Protein AF-A0ABD6C8X6-F1 (afdb_monomer)

Structure (mmCIF, N/CA/C/O backbone):
data_AF-A0ABD6C8X6-F1
#
_entry.id   AF-A0ABD6C8X6-F1
#
loop_
_atom_site.group_PDB
_atom_site.id
_atom_site.type_symbol
_atom_site.label_atom_id
_atom_site.label_alt_id
_atom_site.label_comp_id
_atom_site.label_asym_id
_atom_site.label_entity_id
_atom_site.label_seq_id
_atom_site.pdbx_PDB_ins_code
_atom_site.Cartn_x
_atom_site.Cartn_y
_atom_site.Cartn_z
_atom_site.occupancy
_atom_site.B_iso_or_equiv
_atom_site.auth_seq_id
_atom_site.auth_comp_id
_atom_site.auth_asym_id
_atom_site.auth_atom_id
_atom_site.pdbx_PDB_model_num
ATOM 1 N N . MET A 1 1 ? -34.113 -9.990 12.581 1.00 35.69 1 MET A N 1
ATOM 2 C CA . MET A 1 1 ? -33.837 -10.422 11.193 1.00 35.69 1 MET A CA 1
ATOM 3 C C . MET A 1 1 ? -32.862 -11.590 11.324 1.00 35.69 1 MET A C 1
ATOM 5 O O . MET A 1 1 ? -32.063 -11.535 12.242 1.00 35.69 1 MET A O 1
ATOM 9 N N . PHE A 1 2 ? -33.010 -12.702 10.597 1.00 35.50 2 PHE A N 1
ATOM 10 C CA . PHE A 1 2 ? -32.063 -13.821 10.744 1.00 35.50 2 PHE A CA 1
ATOM 11 C C . PHE A 1 2 ? -30.791 -13.494 9.952 1.00 35.50 2 PHE A C 1
ATOM 13 O O . PHE A 1 2 ? -30.855 -13.481 8.722 1.00 35.50 2 PHE A O 1
ATOM 20 N N . ASP A 1 3 ? -29.673 -13.274 10.647 1.00 46.56 3 ASP A N 1
ATOM 21 C CA . ASP A 1 3 ? -28.329 -13.077 10.075 1.00 46.56 3 ASP A CA 1
ATOM 22 C C . ASP A 1 3 ? -27.790 -14.405 9.519 1.00 46.56 3 ASP A C 1
ATOM 24 O O . ASP A 1 3 ? -26.873 -15.038 10.044 1.00 46.56 3 ASP A O 1
ATOM 28 N N . PHE A 1 4 ? -28.433 -14.919 8.470 1.00 47.62 4 PHE A N 1
ATOM 29 C CA . PHE A 1 4 ? -27.972 -16.118 7.784 1.00 47.62 4 PHE A CA 1
ATOM 30 C C . PHE A 1 4 ? -26.992 -15.738 6.671 1.00 47.62 4 PHE A C 1
ATOM 32 O O . PHE A 1 4 ? -27.395 -15.469 5.537 1.00 47.62 4 PHE A O 1
ATOM 39 N N . LEU A 1 5 ? -25.689 -15.794 6.962 1.00 52.25 5 LEU A N 1
ATOM 40 C CA . LEU A 1 5 ? -24.667 -15.820 5.915 1.00 52.25 5 LEU A CA 1
ATOM 41 C C . LEU A 1 5 ? -24.576 -17.232 5.285 1.00 52.25 5 LEU A C 1
ATOM 43 O O . LEU A 1 5 ? -24.440 -18.237 5.994 1.00 52.25 5 LEU A O 1
ATOM 47 N N . PRO A 1 6 ? -24.606 -17.375 3.947 1.00 56.84 6 PRO A N 1
ATOM 48 C CA . PRO A 1 6 ? -24.383 -18.657 3.272 1.00 56.84 6 PRO A CA 1
ATOM 49 C C . PRO A 1 6 ? -23.010 -19.263 3.603 1.00 56.84 6 PRO A C 1
ATOM 51 O O . PRO A 1 6 ? -22.041 -18.531 3.771 1.00 56.84 6 PRO A O 1
ATOM 54 N N . TRP A 1 7 ? -22.894 -20.598 3.645 1.00 56.72 7 TRP A N 1
ATOM 55 C CA . TRP A 1 7 ? -21.622 -21.305 3.909 1.00 56.72 7 TRP A CA 1
ATOM 56 C C . TRP A 1 7 ? -20.473 -20.839 3.001 1.00 56.72 7 TRP A C 1
ATOM 58 O O . TRP A 1 7 ? -19.345 -20.685 3.454 1.00 56.72 7 TRP A O 1
ATOM 68 N N . SER A 1 8 ? -20.770 -20.565 1.729 1.00 63.34 8 SER A N 1
ATOM 69 C CA . SER A 1 8 ? -19.794 -20.063 0.759 1.00 63.34 8 SER A CA 1
ATOM 70 C C . SER A 1 8 ? -19.288 -18.656 1.072 1.00 63.34 8 SER A C 1
ATOM 72 O O . SER A 1 8 ? -18.181 -18.342 0.674 1.00 63.34 8 SER A O 1
ATOM 74 N N . LYS A 1 9 ? -20.080 -17.825 1.763 1.00 60.47 9 LYS A N 1
ATOM 75 C CA . LYS A 1 9 ? -19.666 -16.491 2.224 1.00 60.47 9 LYS A CA 1
ATOM 76 C C . LYS A 1 9 ? -19.030 -16.515 3.615 1.00 60.47 9 LYS A C 1
ATOM 78 O O . LYS A 1 9 ? -18.220 -15.655 3.917 1.00 60.47 9 LYS A O 1
ATOM 83 N N . ARG A 1 10 ? -19.382 -17.504 4.446 1.00 56.53 10 ARG A N 1
ATOM 84 C CA . ARG A 1 10 ? -18.763 -17.731 5.765 1.00 56.53 10 ARG A CA 1
ATOM 85 C C . ARG A 1 10 ? -17.331 -18.249 5.676 1.00 56.53 10 ARG A C 1
ATOM 87 O O . ARG A 1 10 ? -16.565 -18.022 6.595 1.00 56.53 10 ARG A O 1
ATOM 94 N N . ASN A 1 11 ? -17.002 -18.961 4.598 1.00 60.81 11 ASN A N 1
ATOM 95 C CA . ASN A 1 11 ? -15.683 -19.567 4.396 1.00 60.81 11 ASN A CA 1
ATOM 96 C C . ASN A 1 11 ? -14.943 -19.002 3.178 1.00 60.81 11 ASN A C 1
ATOM 98 O O . ASN A 1 11 ? -13.924 -19.557 2.778 1.00 60.81 11 ASN A O 1
ATOM 102 N N . SER A 1 12 ? -15.473 -17.958 2.533 1.00 63.53 12 SER A N 1
ATOM 103 C CA . SER A 1 12 ? -14.698 -17.215 1.544 1.00 63.53 12 SER A CA 1
ATOM 104 C C . SER A 1 12 ? -13.834 -16.219 2.292 1.00 63.53 12 SER A C 1
ATOM 106 O O . SER A 1 12 ? -14.366 -15.271 2.872 1.00 63.53 12 SER A O 1
ATOM 108 N N . GLU A 1 13 ? -12.525 -16.417 2.260 1.00 68.44 13 GLU A N 1
ATOM 109 C CA . GLU A 1 13 ? -11.614 -15.347 2.629 1.00 68.44 13 GLU A CA 1
ATOM 110 C C . GLU A 1 13 ? -11.811 -14.171 1.662 1.00 68.44 13 GLU A C 1
ATOM 112 O O . GLU A 1 13 ? -12.025 -14.385 0.459 1.00 68.44 13 GLU A O 1
ATOM 117 N N . PRO A 1 14 ? -11.819 -12.928 2.167 1.00 79.12 14 PRO A N 1
ATOM 118 C CA . PRO A 1 14 ? -11.882 -11.767 1.300 1.00 79.12 14 PRO A CA 1
ATOM 119 C C . PRO A 1 14 ? -10.667 -11.768 0.362 1.00 79.12 14 PRO A C 1
ATOM 121 O O . PRO A 1 14 ? -9.584 -12.204 0.734 1.00 79.12 14 PRO A O 1
ATOM 124 N N . GLU A 1 15 ? -10.832 -11.289 -0.870 1.00 83.62 15 GLU A N 1
ATOM 125 C CA . GLU A 1 15 ? -9.713 -11.205 -1.817 1.00 83.62 15 GLU A CA 1
ATOM 126 C C . GLU A 1 15 ? -8.602 -10.331 -1.230 1.00 83.62 15 GLU A C 1
ATOM 128 O O . GLU A 1 15 ? -8.866 -9.171 -0.907 1.00 83.62 15 GLU A O 1
ATOM 133 N N . GLN A 1 16 ? -7.393 -10.880 -1.081 1.00 86.06 16 GLN A N 1
ATOM 134 C CA . GLN A 1 16 ? -6.217 -10.173 -0.575 1.00 86.06 16 GLN A CA 1
ATOM 135 C C . GLN A 1 16 ? -5.967 -8.915 -1.415 1.00 86.06 16 GLN A C 1
ATOM 137 O O . GLN A 1 16 ? -5.887 -8.993 -2.637 1.00 86.06 16 GLN A O 1
ATOM 142 N N . ARG A 1 17 ? -5.883 -7.750 -0.761 1.00 89.31 17 ARG A N 1
ATOM 143 C CA . ARG A 1 17 ? -5.735 -6.451 -1.447 1.00 89.31 17 ARG A CA 1
ATOM 144 C C . ARG A 1 17 ? -4.327 -5.862 -1.390 1.00 89.31 17 ARG A C 1
ATOM 146 O O . ARG A 1 17 ? -4.115 -4.825 -2.017 1.00 89.31 17 ARG A O 1
ATOM 153 N N . ILE A 1 18 ? -3.449 -6.473 -0.594 1.00 90.62 18 ILE A N 1
ATOM 154 C CA . ILE A 1 18 ? -2.063 -6.074 -0.334 1.00 90.62 18 ILE A CA 1
ATOM 155 C C . ILE A 1 18 ? -1.165 -7.235 -0.745 1.00 90.62 18 ILE A C 1
ATOM 157 O O . ILE A 1 18 ? -1.470 -8.366 -0.380 1.00 90.62 18 ILE A O 1
ATOM 161 N N . HIS A 1 19 ? -0.064 -6.994 -1.449 1.00 91.62 19 HIS A N 1
ATOM 162 C CA . HIS A 1 19 ? 0.816 -8.061 -1.928 1.00 91.62 19 HIS A CA 1
ATOM 163 C C . HIS A 1 19 ? 2.290 -7.714 -1.705 1.00 91.62 19 HIS A C 1
ATOM 165 O O . HIS A 1 19 ? 2.708 -6.579 -1.930 1.00 91.62 19 HIS A O 1
ATOM 171 N N . GLU A 1 20 ? 3.090 -8.702 -1.304 1.00 89.44 20 GLU A N 1
ATOM 172 C CA . GLU A 1 20 ? 4.556 -8.582 -1.327 1.00 89.44 20 GLU A CA 1
ATOM 173 C C . GLU A 1 20 ? 5.094 -8.705 -2.753 1.00 89.44 20 GLU A C 1
ATOM 175 O O . GLU A 1 20 ? 6.062 -8.044 -3.134 1.00 89.44 20 GLU A O 1
ATOM 180 N N . GLU A 1 21 ? 4.437 -9.544 -3.556 1.00 91.62 21 GLU A N 1
ATOM 181 C CA . GLU A 1 21 ? 4.848 -9.816 -4.922 1.00 91.62 21 GLU A CA 1
ATOM 182 C C . GLU A 1 21 ? 4.137 -8.929 -5.948 1.00 91.62 21 GLU A C 1
ATOM 184 O O . GLU A 1 21 ? 2.929 -8.697 -5.863 1.00 91.62 21 GLU A O 1
ATOM 189 N N . ILE A 1 22 ? 4.862 -8.490 -6.982 1.00 94.44 22 ILE A N 1
ATOM 190 C CA . ILE A 1 22 ? 4.303 -7.726 -8.100 1.00 94.44 22 ILE A CA 1
ATOM 191 C C . ILE A 1 22 ? 3.302 -8.603 -8.861 1.00 94.44 22 ILE A C 1
ATOM 193 O O . ILE A 1 22 ? 3.666 -9.523 -9.606 1.00 94.44 22 ILE A O 1
ATOM 197 N N . THR A 1 23 ? 2.025 -8.251 -8.731 1.00 95.00 23 THR A N 1
ATOM 198 C CA . THR A 1 23 ? 0.908 -9.003 -9.303 1.00 95.00 23 THR A CA 1
ATOM 199 C C . THR A 1 23 ? 0.915 -8.994 -10.842 1.00 95.00 23 THR A C 1
ATOM 201 O O . THR A 1 23 ? 1.444 -8.075 -11.483 1.00 95.00 23 THR A O 1
ATOM 204 N N . PRO A 1 24 ? 0.276 -9.981 -11.503 1.00 95.69 24 PRO A N 1
ATOM 205 C CA . PRO A 1 24 ? 0.165 -9.990 -12.963 1.00 95.69 24 PRO A CA 1
ATOM 206 C C . PRO A 1 24 ? -0.478 -8.724 -13.573 1.00 95.69 24 PRO A C 1
ATOM 208 O O . PRO A 1 24 ? -0.019 -8.287 -14.636 1.00 95.69 24 PRO A O 1
ATOM 211 N N . PRO A 1 25 ? -1.515 -8.102 -12.969 1.00 96.06 25 PRO A N 1
ATOM 212 C CA . PRO A 1 25 ? -2.011 -6.795 -13.406 1.00 96.06 25 PRO A CA 1
ATOM 213 C C . PRO A 1 25 ? -0.963 -5.675 -13.303 1.00 96.06 25 PRO A C 1
ATOM 215 O O . PRO A 1 25 ? -0.769 -4.957 -14.292 1.00 96.06 25 PRO A O 1
ATOM 218 N N . ALA A 1 26 ? -0.227 -5.575 -12.186 1.00 96.81 26 ALA A N 1
ATOM 219 C CA . ALA A 1 26 ? 0.857 -4.602 -12.018 1.00 96.81 26 ALA A CA 1
ATOM 220 C C . ALA A 1 26 ? 1.936 -4.781 -13.097 1.00 96.81 26 ALA A C 1
ATOM 222 O O . ALA A 1 26 ? 2.269 -3.830 -13.809 1.00 96.81 26 ALA A O 1
ATOM 223 N N . ARG A 1 27 ? 2.404 -6.019 -13.321 1.00 97.38 27 ARG A N 1
ATOM 224 C CA . ARG A 1 27 ? 3.391 -6.354 -14.368 1.00 97.38 27 ARG A CA 1
ATOM 225 C C . ARG A 1 27 ? 2.951 -5.888 -15.750 1.00 97.38 27 ARG A C 1
ATOM 227 O O . ARG A 1 27 ? 3.739 -5.290 -16.482 1.00 97.38 27 ARG A O 1
ATOM 234 N N . LYS A 1 28 ? 1.682 -6.108 -16.115 1.00 97.44 28 LYS A N 1
ATOM 235 C CA . LYS A 1 28 ? 1.131 -5.624 -17.392 1.00 97.44 28 LYS A CA 1
ATOM 236 C C . LYS A 1 28 ? 1.228 -4.110 -17.487 1.00 97.44 28 LYS A C 1
ATOM 238 O O . LYS A 1 28 ? 1.733 -3.604 -18.488 1.00 97.44 28 LYS A O 1
ATOM 243 N N . ARG A 1 29 ? 0.773 -3.387 -16.465 1.00 97.56 29 ARG A N 1
ATOM 244 C CA . ARG A 1 29 ? 0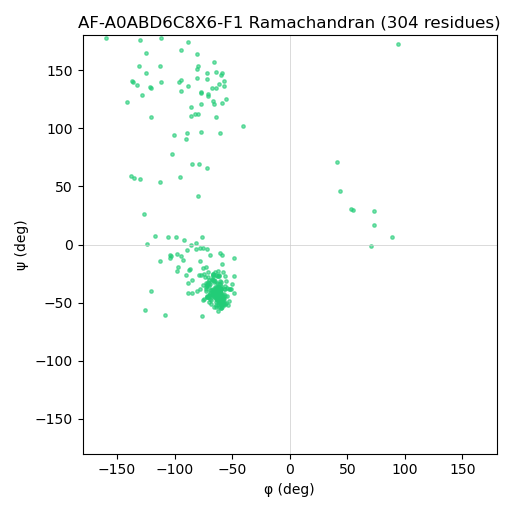.809 -1.919 -16.453 1.00 97.56 29 ARG A CA 1
ATOM 245 C C . ARG A 1 29 ? 2.236 -1.389 -16.552 1.00 97.56 29 ARG A C 1
ATOM 247 O O . ARG A 1 29 ? 2.491 -0.552 -17.411 1.00 97.56 29 ARG A O 1
ATOM 254 N N . ILE A 1 30 ? 3.166 -1.944 -15.778 1.00 97.81 30 ILE A N 1
ATOM 255 C CA . ILE A 1 30 ? 4.596 -1.608 -15.824 1.00 97.81 30 ILE A CA 1
ATOM 256 C C . ILE A 1 30 ? 5.161 -1.842 -17.231 1.00 97.81 30 ILE A C 1
ATOM 258 O O . ILE A 1 30 ? 5.727 -0.930 -17.836 1.00 97.81 30 ILE A O 1
ATOM 262 N N . ALA A 1 31 ? 4.936 -3.025 -17.810 1.00 96.62 31 ALA A N 1
ATOM 263 C CA . ALA A 1 31 ? 5.403 -3.356 -19.155 1.00 96.62 31 ALA A CA 1
ATOM 264 C C . ALA A 1 31 ? 4.827 -2.411 -20.223 1.00 96.62 31 ALA A C 1
ATOM 266 O O . ALA A 1 31 ? 5.499 -2.078 -21.199 1.00 96.62 31 ALA A O 1
ATOM 267 N N . HIS A 1 32 ? 3.578 -1.968 -20.056 1.00 96.31 32 HIS A N 1
ATOM 268 C CA . HIS A 1 32 ? 2.946 -0.987 -20.932 1.00 96.31 32 HIS A CA 1
ATOM 269 C C . HIS A 1 32 ? 3.562 0.411 -20.797 1.00 96.31 32 HIS A C 1
ATOM 271 O O . HIS A 1 32 ? 3.806 1.051 -21.823 1.00 96.31 32 HIS A O 1
ATOM 277 N N . SER A 1 33 ? 3.851 0.857 -19.574 1.00 96.06 33 SER A N 1
ATOM 278 C CA . SER A 1 33 ? 4.478 2.155 -19.285 1.00 96.06 33 SER A CA 1
ATOM 279 C C . SER A 1 33 ? 5.869 2.295 -19.902 1.00 96.06 33 SER A C 1
ATOM 281 O O . SER A 1 33 ? 6.277 3.400 -20.240 1.00 96.06 33 SER A O 1
ATOM 283 N N . LEU A 1 34 ? 6.569 1.179 -20.117 1.00 95.69 34 LEU A N 1
ATOM 284 C CA . LEU A 1 34 ? 7.945 1.142 -20.620 1.00 95.69 34 LEU A CA 1
ATOM 285 C C . LEU A 1 34 ? 8.057 0.862 -22.130 1.00 95.69 34 LEU A C 1
ATOM 287 O O . LEU A 1 34 ? 9.157 0.740 -22.661 1.00 95.69 34 LEU A O 1
ATOM 291 N N . ARG A 1 35 ? 6.943 0.808 -22.873 1.00 92.94 35 ARG A N 1
ATOM 292 C CA . ARG A 1 35 ? 6.953 0.498 -24.323 1.00 92.94 35 ARG A CA 1
ATOM 293 C C . ARG A 1 35 ? 7.706 1.504 -25.193 1.00 92.94 35 ARG A C 1
ATOM 295 O O . ARG A 1 35 ? 8.084 1.172 -26.319 1.00 92.94 35 ARG A O 1
ATOM 302 N N . PHE A 1 36 ? 7.868 2.733 -24.711 1.00 91.69 36 PHE A N 1
ATOM 303 C CA . PHE A 1 36 ? 8.580 3.780 -25.439 1.00 91.69 36 PHE A CA 1
ATOM 304 C C . PHE A 1 36 ? 10.095 3.544 -25.463 1.00 91.69 36 PHE A C 1
ATOM 306 O O . PHE A 1 36 ? 10.760 4.077 -26.344 1.00 91.69 36 PHE A O 1
ATOM 313 N N . VAL A 1 37 ? 10.632 2.722 -24.553 1.00 91.94 37 VAL A N 1
ATOM 314 C CA . VAL A 1 37 ? 12.076 2.531 -24.410 1.00 91.94 37 VAL A CA 1
ATOM 315 C C . VAL A 1 37 ? 12.679 1.907 -25.671 1.00 91.94 37 VAL A C 1
ATOM 317 O O . VAL A 1 37 ? 12.130 0.976 -26.273 1.00 91.94 37 VAL A O 1
ATOM 320 N N . GLU A 1 38 ? 13.808 2.456 -26.109 1.00 91.31 38 GLU A N 1
ATOM 321 C CA . GLU A 1 38 ? 14.521 2.032 -27.306 1.00 91.31 38 GLU A CA 1
ATOM 322 C C . GLU A 1 38 ? 15.370 0.782 -27.084 1.00 91.31 38 GLU A C 1
ATOM 324 O O . GLU A 1 38 ? 15.826 0.468 -25.983 1.00 91.31 38 GLU A O 1
ATOM 329 N N . LYS A 1 39 ? 15.584 0.036 -28.171 1.00 90.81 39 LYS A N 1
ATOM 330 C CA . LYS A 1 39 ? 16.209 -1.295 -28.128 1.00 90.81 39 LYS A CA 1
ATOM 331 C C . LYS A 1 39 ? 17.621 -1.275 -27.551 1.00 90.81 39 LYS A C 1
ATOM 333 O O . LYS A 1 39 ? 18.020 -2.259 -26.928 1.00 90.81 39 LYS A O 1
ATOM 338 N N . GLU A 1 40 ? 18.375 -0.196 -27.754 1.00 89.00 40 GLU A N 1
ATOM 339 C CA . GLU A 1 40 ? 19.735 -0.107 -27.220 1.00 89.00 40 GLU A CA 1
ATOM 340 C C . GLU A 1 40 ? 19.729 0.107 -25.701 1.00 89.00 40 GLU A C 1
ATOM 342 O O . GLU A 1 40 ? 20.579 -0.467 -25.029 1.00 89.00 40 GLU A O 1
ATOM 347 N N . ASP A 1 41 ? 18.748 0.826 -25.137 1.00 90.56 41 ASP A N 1
ATOM 348 C CA . ASP A 1 41 ? 18.644 0.992 -23.677 1.00 90.56 41 ASP A CA 1
ATOM 349 C C . ASP A 1 41 ? 18.166 -0.300 -23.011 1.00 90.56 41 ASP A C 1
ATOM 351 O O . ASP A 1 41 ? 18.696 -0.688 -21.975 1.00 90.56 41 ASP A O 1
ATOM 355 N N . ILE A 1 42 ? 17.230 -1.016 -23.649 1.00 92.69 42 ILE A N 1
ATOM 356 C CA . ILE A 1 42 ? 16.824 -2.368 -23.231 1.00 92.69 42 ILE A CA 1
ATOM 357 C C . ILE A 1 42 ? 18.041 -3.293 -23.177 1.00 92.69 42 ILE A C 1
ATOM 359 O O . ILE A 1 42 ? 18.192 -4.057 -22.227 1.00 92.69 42 ILE A O 1
ATOM 363 N N . SER A 1 43 ? 18.897 -3.230 -24.200 1.00 90.38 43 SER A N 1
ATOM 364 C CA . SER A 1 43 ? 20.085 -4.084 -24.288 1.00 90.38 43 SER A CA 1
ATOM 365 C C . SER A 1 43 ? 21.109 -3.697 -23.227 1.00 90.38 43 SER A C 1
ATOM 367 O O . SER A 1 43 ? 21.550 -4.560 -22.487 1.00 90.38 43 SER A O 1
ATOM 369 N N . SER A 1 44 ? 21.396 -2.402 -23.066 1.00 90.12 44 SER A N 1
ATOM 370 C CA . SER A 1 44 ? 22.316 -1.924 -22.032 1.00 90.12 44 SER A CA 1
ATOM 371 C C . SER A 1 44 ? 21.847 -2.284 -20.620 1.00 90.12 44 SER A C 1
ATOM 373 O O . SER A 1 44 ? 22.675 -2.638 -19.784 1.00 90.12 44 SER A O 1
ATOM 375 N N . ALA A 1 45 ? 20.545 -2.192 -20.338 1.00 91.62 45 ALA A N 1
ATOM 376 C CA . ALA A 1 45 ? 19.983 -2.573 -19.045 1.00 91.62 45 ALA A CA 1
ATOM 377 C C . ALA A 1 45 ? 20.098 -4.081 -18.797 1.00 91.62 45 ALA A C 1
ATOM 379 O O . ALA A 1 45 ? 20.486 -4.495 -17.709 1.00 91.62 45 ALA A O 1
ATOM 380 N N . TYR A 1 46 ? 19.815 -4.895 -19.817 1.00 90.69 46 TYR A N 1
ATOM 381 C CA . TYR A 1 46 ? 19.976 -6.343 -19.742 1.00 90.69 46 TYR A CA 1
ATOM 382 C C . TYR A 1 46 ? 21.434 -6.761 -19.546 1.00 90.69 46 TYR A C 1
ATOM 384 O O . TYR A 1 46 ? 21.729 -7.554 -18.663 1.00 90.69 46 TYR A O 1
ATOM 392 N N . ASP A 1 47 ? 22.354 -6.195 -20.324 1.00 90.06 47 ASP A N 1
ATOM 393 C CA . ASP A 1 47 ? 23.778 -6.506 -20.205 1.00 90.06 47 ASP A CA 1
ATOM 394 C C . ASP A 1 47 ? 24.292 -6.134 -18.803 1.00 90.06 47 ASP A C 1
ATOM 396 O O . ASP A 1 47 ? 25.048 -6.893 -18.204 1.00 90.06 47 ASP A O 1
ATOM 400 N N . THR A 1 48 ? 23.804 -5.020 -18.236 1.00 90.12 48 THR A N 1
ATOM 401 C CA . THR A 1 48 ? 24.109 -4.611 -16.853 1.00 90.12 48 THR A CA 1
ATOM 402 C C . THR A 1 48 ? 23.548 -5.599 -15.824 1.00 90.12 48 THR A C 1
ATOM 404 O O . THR A 1 48 ? 24.247 -5.936 -14.870 1.00 90.12 48 THR A O 1
ATOM 407 N N . LEU A 1 49 ? 22.316 -6.088 -16.017 1.00 90.38 49 LEU A N 1
ATOM 408 C CA . LEU A 1 49 ? 21.718 -7.127 -15.172 1.00 90.38 49 LEU A CA 1
ATOM 409 C C . LEU A 1 49 ? 22.598 -8.381 -15.165 1.00 90.38 49 LEU A C 1
ATOM 411 O O . LEU A 1 49 ? 22.979 -8.850 -14.095 1.00 90.38 49 LEU A O 1
ATOM 415 N N . VAL A 1 50 ? 22.962 -8.887 -16.347 1.00 89.81 50 VAL A N 1
ATOM 416 C CA . VAL A 1 50 ? 23.798 -10.088 -16.491 1.00 89.81 50 VAL A CA 1
ATOM 417 C C . VAL A 1 50 ? 25.178 -9.877 -15.868 1.00 89.81 50 VAL A C 1
ATOM 419 O O . VAL A 1 50 ? 25.665 -10.747 -15.148 1.00 89.81 50 VAL A O 1
ATOM 422 N N . GLU A 1 51 ? 25.805 -8.723 -16.107 1.00 89.94 51 GLU A N 1
ATOM 423 C CA . GLU A 1 51 ? 27.135 -8.401 -15.580 1.00 89.94 51 GLU A CA 1
ATOM 424 C C . GLU A 1 51 ? 27.156 -8.330 -14.048 1.00 89.94 51 GLU A C 1
ATOM 426 O O . GLU A 1 51 ? 28.075 -8.864 -13.425 1.00 89.94 51 GLU A O 1
ATOM 431 N N . LEU A 1 52 ? 26.164 -7.677 -13.434 1.00 87.38 52 LEU A N 1
ATOM 432 C CA . LEU A 1 52 ? 26.173 -7.404 -11.994 1.00 87.38 52 LEU A CA 1
ATOM 433 C C . LEU A 1 52 ? 25.566 -8.522 -11.150 1.00 87.38 52 LEU A C 1
ATOM 435 O O . LEU A 1 52 ? 26.025 -8.741 -10.030 1.00 87.38 52 LEU A O 1
ATOM 439 N N . THR A 1 53 ? 24.562 -9.231 -11.664 1.00 83.44 53 THR A N 1
ATOM 440 C CA . THR A 1 53 ? 23.892 -10.311 -10.918 1.00 83.44 53 THR A CA 1
ATOM 441 C C . THR A 1 53 ? 24.442 -11.693 -11.269 1.00 83.44 53 THR A C 1
ATOM 443 O O . THR A 1 53 ? 24.264 -12.642 -10.511 1.00 83.44 53 THR A O 1
ATOM 446 N N . GLY A 1 54 ? 25.111 -11.832 -12.420 1.00 81.12 54 GLY A N 1
ATOM 447 C CA . GLY A 1 54 ? 25.497 -13.129 -12.979 1.00 81.12 54 GLY A CA 1
ATOM 448 C C . GLY A 1 54 ? 24.315 -13.949 -13.511 1.00 81.12 54 GLY A C 1
ATOM 449 O O . GLY A 1 54 ? 24.528 -15.042 -14.037 1.00 81.12 54 GLY A O 1
ATOM 450 N N . ASN A 1 55 ? 23.085 -13.435 -13.401 1.00 76.25 55 ASN A N 1
ATOM 451 C CA . ASN A 1 55 ? 21.886 -14.084 -13.905 1.00 76.25 55 ASN A CA 1
ATOM 452 C C . ASN A 1 55 ? 21.696 -13.718 -15.379 1.00 76.25 55 ASN A C 1
ATOM 454 O O . ASN A 1 55 ? 21.363 -12.582 -15.710 1.00 76.25 55 ASN A O 1
ATOM 458 N N . ASP A 1 56 ? 21.883 -14.696 -16.266 1.00 80.31 56 ASP A N 1
ATOM 459 C CA . ASP A 1 56 ? 21.453 -14.619 -17.662 1.00 80.31 56 ASP A CA 1
ATOM 460 C C . ASP A 1 56 ? 20.148 -15.401 -17.809 1.00 80.31 56 ASP A C 1
ATOM 462 O O . ASP A 1 56 ? 20.172 -16.619 -17.996 1.00 80.31 56 ASP A O 1
ATOM 466 N N . PRO A 1 57 ? 18.985 -14.738 -17.710 1.00 69.12 57 PRO A N 1
ATOM 467 C CA . PRO A 1 57 ? 17.721 -15.443 -17.803 1.00 69.12 57 PRO A CA 1
ATOM 468 C C . PRO A 1 57 ? 17.389 -15.824 -19.267 1.00 69.12 57 PRO A C 1
ATOM 470 O O . PRO A 1 57 ? 16.309 -16.341 -19.529 1.00 69.12 57 PRO A O 1
ATOM 473 N N . HIS A 1 58 ? 18.306 -15.598 -20.224 1.00 74.25 58 HIS A N 1
ATOM 474 C CA . HIS A 1 58 ? 18.213 -15.975 -21.641 1.00 74.25 58 HIS A CA 1
ATOM 475 C C . HIS A 1 58 ? 16.951 -15.462 -22.366 1.00 74.25 58 HIS A C 1
ATOM 477 O O . HIS A 1 58 ? 16.472 -16.071 -23.319 1.00 74.25 58 HIS A O 1
ATOM 483 N N . TRP A 1 59 ? 16.399 -14.314 -21.958 1.00 72.00 59 TRP A N 1
ATOM 484 C CA . TRP A 1 59 ? 15.153 -13.784 -22.545 1.00 72.00 59 TRP A CA 1
ATOM 485 C C . TRP A 1 59 ? 15.354 -12.923 -23.789 1.00 72.00 59 TRP A C 1
ATOM 487 O O . TRP A 1 59 ? 14.417 -12.730 -24.565 1.00 72.00 59 TRP A O 1
ATOM 497 N N . PHE A 1 60 ? 16.556 -12.381 -23.982 1.00 76.69 60 PHE A N 1
ATOM 498 C CA . PHE A 1 60 ? 16.818 -11.358 -24.993 1.00 76.69 60 PHE A CA 1
ATOM 499 C C . PHE A 1 60 ? 17.723 -11.872 -26.118 1.00 76.69 60 PHE A C 1
ATOM 501 O O . PHE A 1 60 ? 18.758 -11.286 -26.444 1.00 76.69 60 PHE A O 1
ATOM 508 N N . GLU A 1 61 ? 17.342 -12.989 -26.730 1.00 68.38 61 GLU A N 1
ATOM 509 C CA . GLU A 1 61 ? 18.147 -13.656 -27.758 1.00 68.38 61 GLU A CA 1
ATOM 510 C C . GLU A 1 61 ? 18.220 -12.868 -29.080 1.00 68.38 61 GLU A C 1
ATOM 512 O O . GLU A 1 61 ? 19.257 -12.878 -29.749 1.00 68.38 61 GLU A O 1
ATOM 517 N N . TYR A 1 62 ? 17.162 -12.138 -29.473 1.00 67.19 62 TYR A N 1
ATOM 518 C CA . TYR A 1 62 ? 17.069 -11.557 -30.817 1.00 67.19 62 TYR A CA 1
ATOM 519 C C . TYR A 1 62 ? 16.941 -10.028 -30.819 1.00 67.19 62 TYR A C 1
ATOM 521 O O . TYR A 1 62 ? 15.880 -9.450 -30.581 1.00 67.19 62 TYR A O 1
ATOM 529 N N . SER A 1 63 ? 18.000 -9.342 -31.267 1.00 67.50 63 SER A N 1
ATOM 530 C CA . SER A 1 63 ? 18.079 -7.867 -31.345 1.00 67.50 63 SER A CA 1
ATOM 531 C C . SER A 1 63 ? 16.879 -7.184 -32.037 1.00 67.50 63 SER A C 1
ATOM 533 O O . SER A 1 63 ? 16.438 -6.104 -31.638 1.00 67.50 63 SER A O 1
ATOM 535 N N . HIS A 1 64 ? 16.279 -7.811 -33.053 1.00 72.69 64 HIS A N 1
ATOM 536 C CA . HIS A 1 64 ? 15.135 -7.244 -33.773 1.00 72.69 64 HIS A CA 1
ATOM 537 C C . HIS A 1 64 ? 13.804 -7.327 -33.000 1.00 72.69 64 HIS A C 1
ATOM 539 O O . HIS A 1 64 ? 12.912 -6.522 -33.287 1.00 72.69 64 HIS A O 1
ATOM 545 N N . LYS A 1 65 ? 13.687 -8.212 -31.998 1.00 84.38 65 LYS A N 1
ATOM 546 C CA . LYS A 1 65 ? 12.487 -8.431 -31.166 1.00 84.38 65 LYS A CA 1
ATOM 547 C C . LYS A 1 65 ? 12.600 -7.871 -29.745 1.00 84.38 65 LYS A C 1
ATOM 549 O O . LYS A 1 65 ? 11.655 -8.019 -28.979 1.00 84.38 65 LYS A O 1
ATOM 554 N N . ARG A 1 66 ? 13.669 -7.136 -29.420 1.00 86.56 66 ARG A N 1
ATOM 555 C CA . ARG A 1 66 ? 13.976 -6.665 -28.052 1.00 86.56 66 ARG A CA 1
ATOM 556 C C . ARG A 1 66 ? 12.823 -5.998 -27.294 1.00 86.56 66 ARG A C 1
ATOM 558 O O . ARG A 1 66 ? 12.632 -6.307 -26.128 1.00 86.56 66 ARG A O 1
ATOM 565 N N . LYS A 1 67 ? 12.011 -5.142 -27.935 1.00 89.81 67 LYS A N 1
ATOM 566 C CA . LYS A 1 67 ? 10.837 -4.526 -27.272 1.00 89.81 67 LYS A CA 1
ATOM 567 C C . LYS A 1 67 ? 9.770 -5.567 -26.882 1.00 89.81 67 LYS A C 1
ATOM 569 O O . LYS A 1 67 ? 9.160 -5.466 -25.825 1.00 89.81 67 LYS A O 1
ATOM 574 N N . GLN A 1 68 ? 9.552 -6.581 -27.724 1.00 90.88 68 GLN A N 1
ATOM 575 C CA . GLN A 1 68 ? 8.625 -7.677 -27.426 1.00 90.88 68 GLN A CA 1
ATOM 576 C C . GLN A 1 68 ? 9.196 -8.620 -26.362 1.00 90.88 68 GLN A C 1
ATOM 578 O O . GLN A 1 68 ? 8.458 -9.071 -25.493 1.00 90.88 68 GLN A O 1
ATOM 583 N N . GLU A 1 69 ? 10.496 -8.907 -26.430 1.00 91.00 69 GLU A N 1
ATOM 584 C CA . GLU A 1 69 ? 11.206 -9.722 -25.438 1.00 91.00 69 GLU A CA 1
ATOM 585 C C . GLU A 1 69 ? 11.179 -9.055 -24.059 1.00 91.00 69 GLU A C 1
ATOM 587 O O . GLU A 1 69 ? 10.816 -9.716 -23.097 1.00 91.00 69 GLU A O 1
ATOM 592 N N . GLN A 1 70 ? 11.406 -7.738 -23.972 1.00 93.75 70 GLN A N 1
ATOM 593 C CA . GLN A 1 70 ? 11.233 -6.961 -22.738 1.00 93.75 70 GLN A CA 1
ATOM 594 C C . GLN A 1 70 ? 9.821 -7.098 -22.174 1.00 93.75 70 GLN A C 1
ATOM 596 O O . GLN A 1 70 ? 9.645 -7.374 -20.991 1.00 93.75 70 GLN A O 1
ATOM 601 N N . TYR A 1 71 ? 8.810 -6.877 -23.017 1.00 94.00 71 TYR A N 1
ATOM 602 C CA . TYR A 1 71 ? 7.420 -6.968 -22.587 1.00 94.00 71 TYR A CA 1
ATOM 603 C C . TYR A 1 71 ? 7.121 -8.361 -22.021 1.00 94.00 71 TYR A C 1
ATOM 605 O O . TYR A 1 71 ? 6.551 -8.481 -20.942 1.00 94.00 71 TYR A O 1
ATOM 613 N N . ASN A 1 72 ? 7.557 -9.414 -22.713 1.00 92.44 72 ASN A N 1
ATOM 614 C CA . ASN A 1 72 ? 7.371 -10.789 -22.261 1.00 92.44 72 ASN A CA 1
ATOM 615 C C . ASN A 1 72 ? 8.175 -11.100 -20.993 1.00 92.44 72 ASN A C 1
ATOM 617 O O . ASN A 1 72 ? 7.660 -11.804 -20.132 1.00 92.44 72 ASN A O 1
ATOM 621 N N . PHE A 1 73 ? 9.391 -10.575 -20.866 1.00 93.75 73 PHE A N 1
ATOM 622 C CA . PHE A 1 73 ? 10.222 -10.738 -19.680 1.00 93.75 73 PHE A CA 1
ATOM 623 C C . PHE A 1 73 ? 9.524 -10.166 -18.441 1.00 93.75 73 PHE A C 1
ATOM 625 O O . PHE A 1 73 ? 9.296 -10.902 -17.488 1.00 93.75 73 PHE A O 1
ATOM 632 N N . ILE A 1 74 ? 9.062 -8.909 -18.486 1.00 95.50 74 ILE A N 1
ATOM 633 C CA . ILE A 1 74 ? 8.360 -8.271 -17.354 1.00 95.50 74 ILE A CA 1
ATOM 634 C C . ILE A 1 74 ? 7.117 -9.079 -16.941 1.00 95.50 74 ILE A C 1
ATOM 636 O O . ILE A 1 74 ? 6.813 -9.221 -15.755 1.00 95.50 74 ILE A O 1
ATOM 640 N N . LEU A 1 75 ? 6.396 -9.637 -17.917 1.00 94.94 75 LEU A N 1
ATOM 641 C CA . LEU A 1 75 ? 5.194 -10.424 -17.649 1.00 94.94 75 LEU A CA 1
ATOM 642 C C . LEU A 1 75 ? 5.461 -11.798 -17.035 1.00 94.94 75 LEU A C 1
ATOM 644 O O . LEU A 1 75 ? 4.626 -12.251 -16.260 1.00 94.94 75 LEU A O 1
ATOM 648 N N . ASN A 1 76 ? 6.551 -12.463 -17.420 1.00 92.44 76 ASN A N 1
ATOM 649 C CA . ASN A 1 76 ? 6.713 -13.902 -17.199 1.00 92.44 76 ASN A CA 1
ATOM 650 C C . ASN A 1 76 ? 7.974 -14.280 -16.415 1.00 92.44 76 ASN A C 1
ATOM 652 O O . ASN A 1 76 ? 8.211 -15.467 -16.233 1.00 92.44 76 ASN A O 1
ATOM 656 N N . VAL A 1 77 ? 8.809 -13.326 -15.995 1.00 91.50 77 VAL A N 1
ATOM 657 C CA . VAL A 1 77 ? 9.945 -13.646 -15.124 1.00 91.50 77 VAL A CA 1
ATOM 658 C C . VAL A 1 77 ? 9.427 -14.139 -13.771 1.00 91.50 77 VAL A C 1
ATOM 660 O O . VAL A 1 77 ? 8.667 -13.436 -13.104 1.00 91.50 77 VAL A O 1
ATOM 663 N N . ASP A 1 78 ? 9.803 -15.358 -13.392 1.00 87.94 78 ASP A N 1
ATOM 664 C CA . ASP A 1 78 ? 9.316 -15.985 -12.158 1.00 87.94 78 ASP A CA 1
ATOM 665 C C . ASP A 1 78 ? 9.923 -15.325 -10.912 1.00 87.94 78 ASP A C 1
ATOM 667 O O . ASP A 1 78 ? 9.252 -15.167 -9.899 1.00 87.94 78 ASP A O 1
ATOM 671 N N . ASP A 1 79 ? 11.179 -14.892 -11.011 1.00 91.25 79 ASP A N 1
ATOM 672 C CA . ASP A 1 79 ? 11.926 -14.278 -9.918 1.00 91.25 79 ASP A CA 1
ATOM 673 C C . ASP A 1 79 ? 11.658 -12.762 -9.842 1.00 91.25 79 ASP A C 1
ATOM 675 O O . ASP A 1 79 ? 11.926 -12.010 -10.789 1.00 91.25 79 ASP A O 1
ATOM 679 N N . GLN A 1 80 ? 11.099 -12.322 -8.712 1.00 92.56 80 GLN A N 1
ATOM 680 C CA . GLN A 1 80 ? 10.800 -10.918 -8.446 1.00 92.56 80 GLN A CA 1
ATOM 681 C C . GLN A 1 80 ? 12.058 -10.059 -8.300 1.00 92.56 80 GLN A C 1
ATOM 683 O O . GLN A 1 80 ? 12.063 -8.934 -8.799 1.00 92.56 80 GLN A O 1
ATOM 688 N N . ASP A 1 81 ? 13.114 -10.560 -7.666 1.00 92.69 81 ASP A N 1
ATOM 689 C CA . ASP A 1 81 ? 14.332 -9.779 -7.447 1.00 92.69 81 ASP A CA 1
ATOM 690 C C . ASP A 1 81 ? 14.997 -9.488 -8.794 1.00 92.69 81 ASP A C 1
ATOM 692 O O . ASP A 1 81 ? 15.340 -8.346 -9.093 1.00 92.69 81 ASP A O 1
ATOM 696 N N . ILE A 1 82 ? 15.030 -10.485 -9.686 1.00 92.69 82 ILE A N 1
ATOM 697 C CA . ILE A 1 82 ? 15.510 -10.309 -11.064 1.00 92.69 82 ILE A CA 1
ATOM 698 C C . ILE A 1 82 ? 14.646 -9.293 -11.835 1.00 92.69 82 ILE A C 1
ATOM 700 O O . ILE A 1 82 ? 15.169 -8.513 -12.640 1.00 92.69 82 ILE A O 1
ATOM 704 N N . LEU A 1 83 ? 13.324 -9.283 -11.619 1.00 94.56 83 LEU A N 1
ATOM 705 C CA . LEU A 1 83 ? 12.441 -8.281 -12.223 1.00 94.56 83 LEU A CA 1
ATOM 706 C C . LEU A 1 83 ? 12.765 -6.873 -11.722 1.00 94.56 83 LEU A C 1
ATOM 708 O O . LEU A 1 83 ? 12.883 -5.955 -12.536 1.00 94.56 83 LEU A O 1
ATOM 712 N N . LEU A 1 84 ? 12.873 -6.699 -10.406 1.00 95.50 84 LEU A N 1
ATOM 713 C CA . LEU A 1 84 ? 13.145 -5.410 -9.781 1.00 95.50 84 LEU A CA 1
ATOM 714 C C . LEU A 1 84 ? 14.512 -4.885 -10.216 1.00 95.50 84 LEU A C 1
ATOM 716 O O . LEU A 1 84 ? 14.567 -3.773 -10.740 1.00 95.50 84 LEU A O 1
ATOM 720 N N . ASP A 1 85 ? 15.560 -5.707 -10.149 1.00 94.44 85 ASP A N 1
ATOM 721 C CA . ASP A 1 85 ? 16.904 -5.376 -10.634 1.00 94.44 85 ASP A CA 1
ATOM 722 C C . ASP A 1 85 ? 16.867 -4.901 -12.091 1.00 94.44 85 ASP A C 1
ATOM 724 O O . ASP A 1 85 ? 17.402 -3.845 -12.441 1.00 94.44 85 ASP A O 1
ATOM 728 N N . TYR A 1 86 ? 16.182 -5.645 -12.967 1.00 95.12 86 TYR A N 1
ATOM 729 C CA . TYR A 1 86 ? 16.032 -5.247 -14.364 1.00 95.12 86 TYR A CA 1
ATOM 730 C C . TYR A 1 86 ? 15.340 -3.886 -14.509 1.00 95.12 86 TYR A C 1
ATOM 732 O O . TYR A 1 86 ? 15.786 -3.050 -15.301 1.00 95.12 86 TYR A O 1
ATOM 740 N N . LEU A 1 87 ? 14.249 -3.655 -13.772 1.00 96.38 87 LEU A N 1
ATOM 741 C CA . LEU A 1 87 ? 13.517 -2.391 -13.807 1.00 96.38 87 LEU A CA 1
ATOM 742 C C . LEU A 1 87 ? 14.387 -1.236 -13.295 1.00 96.38 87 LEU A C 1
ATOM 744 O O . LEU A 1 87 ? 14.402 -0.180 -13.930 1.00 96.38 87 LEU A O 1
ATOM 748 N N . GLU A 1 88 ? 15.161 -1.431 -12.225 1.00 95.06 88 GLU A N 1
ATOM 749 C CA . GLU A 1 88 ? 16.130 -0.443 -11.745 1.00 95.06 88 GLU A CA 1
ATOM 750 C C . GLU A 1 88 ? 17.169 -0.134 -12.817 1.00 95.06 88 GLU A C 1
ATOM 752 O O . GLU A 1 88 ? 17.377 1.034 -13.156 1.00 95.06 88 GLU A O 1
ATOM 757 N N . PHE A 1 89 ? 17.810 -1.150 -13.399 1.00 93.25 89 PHE A N 1
ATOM 758 C CA . PHE A 1 89 ? 18.820 -0.936 -14.432 1.00 93.25 89 PHE A CA 1
ATOM 759 C C . PHE A 1 89 ? 18.240 -0.226 -15.649 1.00 93.25 89 PHE A C 1
ATOM 761 O O . PHE A 1 89 ? 18.869 0.693 -16.178 1.00 93.25 89 PHE A O 1
ATOM 768 N N . LEU A 1 90 ? 17.030 -0.589 -16.066 1.00 94.19 90 LEU A N 1
ATOM 769 C CA . LEU A 1 90 ? 16.351 0.012 -17.204 1.00 94.19 90 LEU A CA 1
ATOM 770 C C . LEU A 1 90 ? 16.011 1.479 -16.954 1.00 94.19 90 LEU A C 1
ATOM 772 O O . LEU A 1 90 ? 16.420 2.334 -17.741 1.00 94.19 90 LEU A O 1
ATOM 776 N N . LEU A 1 91 ? 15.313 1.777 -15.854 1.00 92.88 91 LEU A N 1
ATOM 777 C CA . LEU A 1 91 ? 14.957 3.141 -15.468 1.00 92.88 91 LEU A CA 1
ATOM 778 C C . LEU A 1 91 ? 16.224 3.982 -15.291 1.00 92.88 91 LEU A C 1
ATOM 780 O O . LEU A 1 91 ? 16.329 5.088 -15.816 1.00 92.88 91 LEU A O 1
ATOM 784 N N . ASN A 1 92 ? 17.262 3.441 -14.658 1.00 90.25 92 ASN A N 1
ATOM 785 C CA . ASN A 1 92 ? 18.512 4.171 -14.514 1.00 90.25 92 ASN A CA 1
ATOM 786 C C . ASN A 1 92 ? 19.252 4.384 -15.844 1.00 90.25 92 ASN A C 1
ATOM 788 O O . ASN A 1 92 ? 19.963 5.388 -15.963 1.00 90.25 92 ASN A O 1
ATOM 792 N N . THR A 1 93 ? 19.106 3.482 -16.817 1.00 89.19 93 THR A N 1
ATOM 793 C CA . THR A 1 93 ? 19.740 3.568 -18.142 1.00 89.19 93 THR A CA 1
ATOM 794 C C . THR A 1 93 ? 19.070 4.616 -19.020 1.00 89.19 93 THR A C 1
ATOM 796 O O . THR A 1 93 ? 19.769 5.458 -19.575 1.00 89.19 93 THR A O 1
ATOM 799 N N . ILE A 1 94 ? 17.736 4.634 -19.099 1.00 88.94 94 ILE A N 1
ATOM 800 C CA . ILE A 1 94 ? 17.001 5.593 -19.949 1.00 88.94 94 ILE A CA 1
ATOM 801 C C . ILE A 1 94 ? 17.181 7.045 -19.494 1.00 88.94 94 ILE A C 1
ATOM 803 O O . ILE A 1 94 ? 17.087 7.974 -20.289 1.00 88.94 94 ILE A O 1
ATOM 807 N N . TRP A 1 95 ? 17.516 7.246 -18.223 1.00 82.81 95 TRP A N 1
ATOM 808 C CA . TRP A 1 95 ? 17.858 8.550 -17.667 1.00 82.81 95 TRP A CA 1
ATOM 809 C C . TRP A 1 95 ? 19.318 8.981 -17.934 1.00 82.81 95 TRP A C 1
ATOM 811 O O . TRP A 1 95 ? 19.739 10.030 -17.443 1.00 82.81 95 TRP A O 1
ATOM 821 N N . ARG A 1 96 ? 20.142 8.190 -18.641 1.00 77.50 96 ARG A N 1
ATOM 822 C CA . ARG A 1 96 ? 21.517 8.576 -19.021 1.00 77.50 96 ARG A CA 1
ATOM 823 C C . ARG A 1 96 ? 21.515 9.316 -20.362 1.00 77.50 96 ARG A C 1
ATOM 825 O O . ARG A 1 96 ? 20.895 8.882 -21.327 1.00 77.50 96 ARG A O 1
ATOM 832 N N . SER A 1 97 ? 22.272 10.412 -20.456 1.00 63.38 97 SER A N 1
ATOM 833 C CA . SER A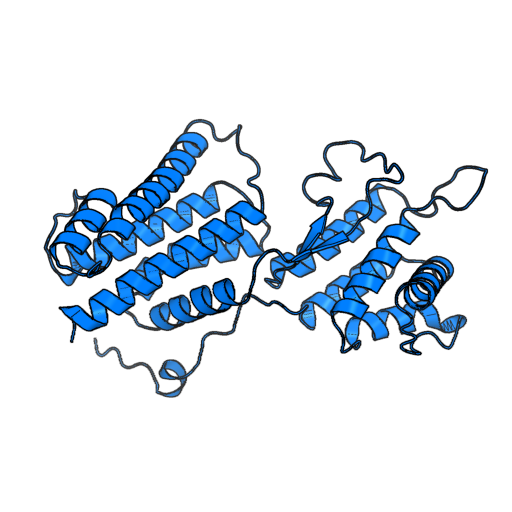 1 97 ? 22.511 11.090 -21.738 1.00 63.38 97 SER A CA 1
ATOM 834 C C . SER A 1 97 ? 23.431 10.246 -22.623 1.00 63.38 97 SER A C 1
ATOM 836 O O . SER A 1 97 ? 24.536 9.884 -22.210 1.00 63.38 97 SER A O 1
ATOM 838 N N . ARG A 1 98 ? 23.027 9.979 -23.869 1.00 59.66 98 ARG A N 1
ATOM 839 C CA . ARG A 1 98 ? 23.893 9.325 -24.858 1.00 59.66 98 ARG A CA 1
ATOM 840 C C . ARG A 1 98 ? 24.918 10.333 -25.410 1.00 59.66 98 ARG A C 1
ATOM 842 O O . ARG A 1 98 ? 24.643 11.068 -26.351 1.00 59.66 98 ARG A O 1
ATOM 849 N N . GLY A 1 99 ? 26.132 10.332 -24.855 1.00 49.53 99 GLY A N 1
ATOM 850 C CA . GLY A 1 99 ? 27.332 10.884 -25.506 1.00 49.53 99 GLY A CA 1
ATOM 851 C C . GLY A 1 99 ? 27.719 12.342 -25.201 1.00 49.53 99 GLY A C 1
ATOM 852 O O . GLY A 1 99 ? 27.012 13.094 -24.537 1.00 49.53 99 GLY A O 1
ATOM 853 N N . SER A 1 100 ? 28.902 12.721 -25.708 1.00 49.06 100 SER A N 1
ATOM 854 C CA . SER A 1 100 ? 29.664 13.940 -25.367 1.00 49.06 100 SER A CA 1
ATOM 855 C C . SER A 1 100 ? 29.080 15.268 -25.891 1.00 49.06 100 SER A C 1
ATOM 857 O O . SER A 1 100 ? 29.637 16.322 -25.590 1.00 49.06 100 SER A O 1
ATOM 859 N N . TYR A 1 101 ? 27.990 15.238 -26.667 1.00 50.94 101 TYR A N 1
ATOM 860 C CA . TYR A 1 101 ? 27.358 16.418 -27.281 1.00 50.94 101 TYR A CA 1
ATOM 861 C C . TYR A 1 101 ? 25.819 16.348 -27.175 1.00 50.94 101 TYR A C 1
ATOM 863 O O . TYR A 1 101 ? 25.093 16.306 -28.161 1.00 50.94 101 TYR A O 1
ATOM 871 N N . SER A 1 102 ? 25.355 16.278 -25.925 1.00 57.03 102 SER A N 1
ATOM 872 C CA . SER A 1 102 ? 24.167 16.948 -25.365 1.00 57.03 102 SER A CA 1
ATOM 873 C C . SER A 1 102 ? 22.873 17.018 -26.196 1.00 57.03 102 SER A C 1
ATOM 875 O O . SER A 1 102 ? 22.427 18.104 -26.563 1.00 57.03 102 SER A O 1
ATOM 877 N N . THR A 1 103 ? 22.194 15.885 -26.376 1.00 58.41 103 THR A N 1
ATOM 878 C CA . THR A 1 103 ? 20.717 15.844 -26.336 1.00 58.41 103 THR A CA 1
ATOM 879 C C . THR A 1 103 ? 20.274 14.553 -25.639 1.00 58.41 103 THR A C 1
ATOM 881 O O . THR A 1 103 ? 20.677 13.473 -26.073 1.00 58.41 103 THR A O 1
ATOM 884 N N . PRO A 1 104 ? 19.492 14.629 -24.545 1.00 67.75 104 PRO A N 1
ATOM 885 C CA . PRO A 1 104 ? 18.884 13.449 -23.939 1.00 67.75 104 PRO A CA 1
ATOM 886 C C . PRO A 1 104 ? 18.018 12.705 -24.960 1.00 67.75 104 PRO A C 1
ATOM 888 O O . PRO A 1 104 ? 17.326 13.336 -25.758 1.00 67.75 104 PRO A O 1
ATOM 891 N N . THR A 1 105 ? 18.046 11.371 -24.935 1.00 80.25 105 THR A N 1
ATOM 892 C CA . THR A 1 105 ? 17.199 10.541 -25.813 1.00 80.25 105 THR A CA 1
ATOM 893 C C . THR A 1 105 ? 15.714 10.709 -25.489 1.00 80.25 105 THR A C 1
ATOM 895 O O . THR A 1 105 ? 14.883 10.666 -26.392 1.00 80.25 105 THR A O 1
ATOM 898 N N . TYR A 1 106 ? 15.396 10.956 -24.219 1.00 85.75 106 TYR A N 1
ATOM 899 C CA . TYR A 1 106 ? 14.040 11.140 -23.714 1.00 85.75 106 TYR A CA 1
ATOM 900 C C . TYR A 1 106 ? 13.942 12.477 -22.989 1.00 85.75 106 TYR A C 1
ATOM 902 O O . TYR A 1 106 ? 14.914 12.920 -22.371 1.00 85.75 106 TYR A O 1
ATOM 910 N N . SER A 1 107 ? 12.778 13.124 -23.048 1.00 85.62 107 SER A N 1
ATOM 911 C CA . SER A 1 107 ? 12.559 14.318 -22.238 1.00 85.62 107 SER A CA 1
AT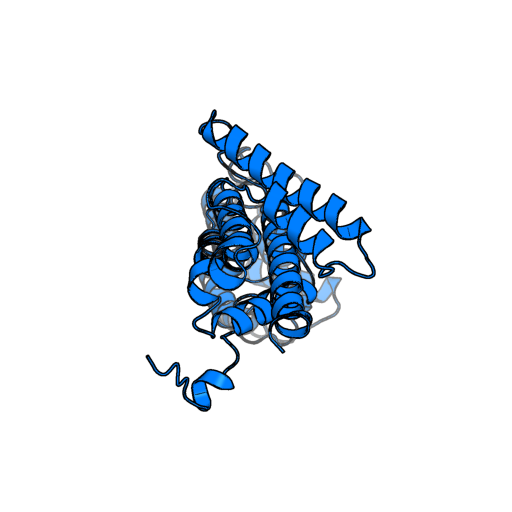OM 912 C C . SER A 1 107 ? 12.412 13.932 -20.764 1.00 85.62 107 SER A C 1
ATOM 914 O O . SER A 1 107 ? 11.879 12.872 -20.438 1.00 85.62 107 SER A O 1
ATOM 916 N N . THR A 1 108 ? 12.853 14.806 -19.858 1.00 84.69 108 THR A N 1
ATOM 917 C CA . THR A 1 108 ? 12.691 14.608 -18.409 1.00 84.69 108 THR A CA 1
ATOM 918 C C . THR A 1 108 ? 11.228 14.362 -18.031 1.00 84.69 108 THR A C 1
ATOM 920 O O . THR A 1 108 ? 10.946 13.514 -17.191 1.00 84.69 108 THR A O 1
ATOM 923 N N . ASN A 1 109 ? 10.291 15.047 -18.693 1.00 85.62 109 ASN A N 1
ATOM 924 C CA . ASN A 1 109 ? 8.860 14.904 -18.427 1.00 85.62 109 ASN A CA 1
ATOM 925 C C . ASN A 1 109 ? 8.336 13.516 -18.809 1.00 85.62 109 ASN A C 1
ATOM 927 O O . ASN A 1 109 ? 7.623 12.913 -18.013 1.00 85.62 109 ASN A O 1
ATOM 931 N N . ASP A 1 110 ? 8.725 12.987 -19.974 1.00 88.19 110 ASP A N 1
ATOM 932 C CA . ASP A 1 110 ? 8.309 11.641 -20.401 1.00 88.19 110 ASP A CA 1
ATOM 933 C C . ASP A 1 110 ? 8.835 10.571 -19.434 1.00 88.19 110 ASP A C 1
ATOM 935 O O . ASP A 1 110 ? 8.153 9.590 -19.130 1.00 88.19 110 ASP A O 1
ATOM 939 N N . LEU A 1 111 ? 10.051 10.773 -18.920 1.00 88.94 111 LEU A N 1
ATOM 940 C CA . LEU A 1 111 ? 10.671 9.869 -17.960 1.00 88.94 111 LEU A CA 1
ATOM 941 C C . LEU A 1 111 ? 9.996 9.925 -16.583 1.00 88.94 111 LEU A C 1
ATOM 943 O O . LEU A 1 111 ? 9.728 8.874 -16.004 1.00 88.94 111 LEU A O 1
ATOM 947 N N . ILE A 1 112 ? 9.684 11.123 -16.073 1.00 89.38 112 ILE A N 1
ATOM 948 C CA . ILE A 1 112 ? 8.910 11.288 -14.831 1.00 89.38 112 ILE A CA 1
ATOM 949 C C . ILE A 1 112 ? 7.527 10.649 -14.989 1.00 89.38 112 ILE A C 1
ATOM 951 O O . ILE A 1 112 ? 7.089 9.923 -14.101 1.00 89.38 112 ILE A O 1
ATOM 955 N N . GLU A 1 113 ? 6.855 10.855 -16.126 1.00 91.19 113 GLU A N 1
ATOM 956 C CA . GLU A 1 113 ? 5.547 10.252 -16.397 1.00 91.19 113 GLU A CA 1
ATOM 957 C C . GLU A 1 113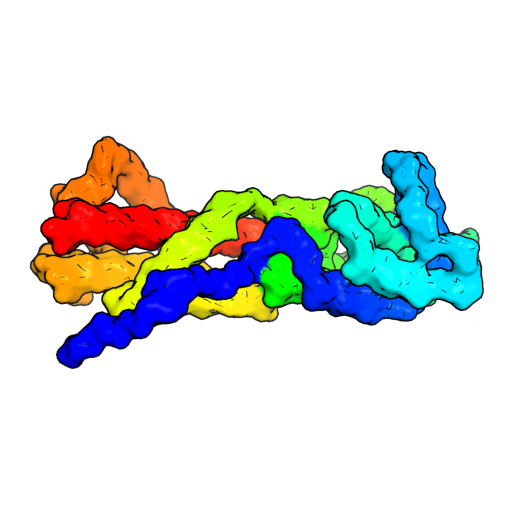 ? 5.622 8.717 -16.420 1.00 91.19 113 GLU A C 1
ATOM 959 O O . GLU A 1 113 ? 4.746 8.042 -15.875 1.00 91.19 113 GLU A O 1
ATOM 964 N N . ALA A 1 114 ? 6.672 8.144 -17.013 1.00 93.12 114 ALA A N 1
ATOM 965 C CA . ALA A 1 114 ? 6.893 6.702 -17.000 1.00 93.12 114 ALA A CA 1
ATOM 966 C C . ALA A 1 114 ? 7.110 6.165 -15.577 1.00 93.12 114 ALA A C 1
ATOM 968 O O . ALA A 1 114 ? 6.463 5.188 -15.197 1.00 93.12 114 ALA A O 1
ATOM 969 N N . CYS A 1 115 ? 7.966 6.819 -14.783 1.00 93.81 115 CYS A N 1
ATOM 970 C CA . CYS A 1 115 ? 8.197 6.473 -13.379 1.00 93.81 115 CYS A CA 1
ATOM 971 C C . CYS A 1 115 ? 6.903 6.562 -12.562 1.00 93.81 115 CYS A C 1
ATOM 973 O O . CYS A 1 115 ? 6.580 5.623 -11.841 1.00 93.81 115 CYS A O 1
ATOM 975 N N . LEU A 1 116 ? 6.114 7.626 -12.739 1.00 93.25 116 LEU A N 1
ATOM 976 C CA . LEU A 1 116 ? 4.827 7.796 -12.065 1.00 93.25 116 LEU A CA 1
ATOM 977 C C . LEU A 1 116 ? 3.850 6.670 -12.419 1.00 93.25 116 LEU A C 1
ATOM 979 O O . LEU A 1 116 ? 3.189 6.127 -11.543 1.00 93.25 116 LEU A O 1
ATOM 983 N N . LYS A 1 117 ? 3.769 6.263 -13.690 1.00 95.56 117 LYS A N 1
ATOM 984 C CA . LYS A 1 117 ? 2.904 5.140 -14.087 1.00 95.56 117 LYS A CA 1
ATOM 985 C C . LYS A 1 117 ? 3.361 3.801 -13.506 1.00 95.56 117 LYS A C 1
ATOM 987 O O . LYS A 1 117 ? 2.519 2.928 -13.306 1.00 95.56 117 LYS A O 1
ATOM 992 N N . VAL A 1 118 ? 4.665 3.615 -13.290 1.00 96.50 118 VAL A N 1
ATOM 993 C CA . VAL A 1 118 ? 5.203 2.435 -12.595 1.00 96.50 118 VAL A CA 1
ATOM 994 C C . VAL A 1 118 ? 4.840 2.492 -11.112 1.00 96.50 118 VAL A C 1
ATOM 996 O O . VAL A 1 118 ? 4.269 1.530 -10.615 1.00 96.50 118 VAL A O 1
ATOM 999 N N . GLU A 1 119 ? 5.079 3.621 -10.440 1.00 94.50 119 GLU A N 1
ATOM 1000 C CA . GLU A 1 119 ? 4.711 3.839 -9.032 1.00 94.50 119 GLU A CA 1
ATOM 1001 C C . GLU A 1 119 ? 3.209 3.588 -8.804 1.00 94.50 119 GLU A C 1
ATOM 1003 O O . GLU A 1 119 ? 2.833 2.765 -7.972 1.00 94.50 119 GLU A O 1
ATOM 1008 N N . MET A 1 120 ? 2.342 4.187 -9.624 1.00 94.50 120 MET A N 1
ATOM 1009 C CA . MET A 1 120 ? 0.890 4.003 -9.525 1.00 94.50 120 MET A CA 1
ATOM 1010 C C . MET A 1 120 ? 0.439 2.567 -9.810 1.00 94.50 120 MET A C 1
ATOM 1012 O O . MET A 1 120 ? -0.544 2.111 -9.235 1.00 94.50 120 MET A O 1
ATOM 1016 N N . ALA A 1 121 ? 1.145 1.825 -10.670 1.00 96.50 121 ALA A N 1
ATOM 1017 C CA . ALA A 1 121 ? 0.843 0.412 -10.891 1.00 96.50 121 ALA A CA 1
ATOM 1018 C C . ALA A 1 121 ? 1.133 -0.449 -9.654 1.00 96.50 121 ALA A C 1
ATOM 1020 O O . ALA A 1 121 ? 0.455 -1.453 -9.462 1.00 96.50 121 ALA A O 1
ATOM 1021 N N . LEU A 1 122 ? 2.113 -0.066 -8.830 1.00 95.38 122 LEU A N 1
ATOM 1022 C CA . LEU A 1 122 ? 2.391 -0.727 -7.557 1.00 95.38 122 LEU A CA 1
ATOM 1023 C C . LEU A 1 122 ? 1.344 -0.327 -6.505 1.00 95.38 122 LEU A C 1
ATOM 1025 O O . LEU A 1 122 ? 0.738 -1.196 -5.885 1.00 95.38 122 LEU A O 1
ATOM 1029 N N . ILE A 1 123 ? 1.058 0.972 -6.367 1.00 93.00 123 ILE A N 1
ATOM 1030 C CA . ILE A 1 123 ? 0.110 1.501 -5.368 1.00 93.00 123 ILE A CA 1
ATOM 1031 C C . ILE A 1 123 ? -1.314 0.974 -5.588 1.00 93.00 123 ILE A C 1
ATOM 1033 O O . ILE A 1 123 ? -1.933 0.445 -4.665 1.00 93.00 123 ILE A O 1
ATOM 1037 N N . GLU A 1 124 ? -1.846 1.093 -6.807 1.00 93.75 124 GLU A N 1
ATOM 1038 C CA . GLU A 1 124 ? -3.236 0.719 -7.107 1.00 93.75 124 GLU A CA 1
ATOM 1039 C C . GLU A 1 124 ? -3.478 -0.789 -6.989 1.00 93.75 124 GLU A C 1
ATOM 1041 O O . GLU A 1 124 ? -4.598 -1.227 -6.722 1.00 93.75 124 GLU A O 1
ATOM 1046 N N . GLU A 1 125 ? -2.431 -1.592 -7.156 1.00 93.81 125 GLU A N 1
ATOM 1047 C CA . GLU A 1 125 ? -2.487 -3.038 -6.957 1.00 93.81 125 GLU A CA 1
ATOM 1048 C C . GLU A 1 125 ? -2.181 -3.427 -5.503 1.00 93.81 125 GLU A C 1
ATOM 1050 O O . GLU A 1 125 ? -2.347 -4.584 -5.153 1.00 93.81 125 GLU A O 1
ATOM 1055 N N . GLY A 1 126 ? -1.818 -2.478 -4.629 1.00 90.75 126 GLY A N 1
ATOM 1056 C CA . GLY A 1 126 ? -1.515 -2.733 -3.218 1.00 90.75 126 GLY A CA 1
ATOM 1057 C C . GLY A 1 126 ? -0.176 -3.436 -2.991 1.00 90.75 126 GLY A C 1
ATOM 1058 O O . GLY A 1 126 ? -0.033 -4.182 -2.027 1.00 90.75 126 GLY A O 1
ATOM 1059 N N . ILE A 1 127 ? 0.796 -3.241 -3.882 1.00 93.44 127 ILE A N 1
ATOM 1060 C CA . ILE A 1 127 ? 2.122 -3.851 -3.760 1.00 93.44 127 ILE A CA 1
ATOM 1061 C C . ILE A 1 127 ? 2.944 -3.090 -2.715 1.00 93.44 127 ILE A C 1
ATOM 1063 O O . ILE A 1 127 ? 3.063 -1.867 -2.789 1.00 93.44 127 ILE A O 1
ATOM 1067 N N . LEU A 1 128 ? 3.566 -3.804 -1.775 1.00 90.88 128 LEU A N 1
ATOM 1068 C CA . LEU A 1 128 ? 4.394 -3.236 -0.700 1.00 90.88 128 LEU A CA 1
ATOM 1069 C C . LEU A 1 128 ? 5.809 -2.866 -1.169 1.00 90.88 128 LEU A C 1
ATOM 1071 O O . LEU A 1 128 ? 6.795 -3.103 -0.474 1.00 90.88 128 LEU A O 1
ATOM 1075 N N . ILE A 1 129 ? 5.913 -2.276 -2.355 1.00 92.50 129 ILE A N 1
ATOM 1076 C CA . ILE A 1 129 ? 7.168 -1.837 -2.957 1.00 92.50 129 ILE A CA 1
ATOM 1077 C C . ILE A 1 129 ? 6.998 -0.382 -3.377 1.00 92.50 129 ILE A C 1
ATOM 1079 O O . ILE A 1 129 ? 6.054 -0.041 -4.090 1.00 92.50 129 ILE A O 1
ATOM 1083 N N . GLN A 1 130 ? 7.935 0.469 -2.972 1.00 91.38 130 GLN A N 1
ATOM 1084 C CA . GLN A 1 130 ? 7.998 1.863 -3.396 1.00 91.38 130 GLN A CA 1
ATOM 1085 C C . GLN A 1 130 ? 9.220 2.145 -4.260 1.00 91.38 130 GLN A C 1
ATOM 1087 O O . GLN A 1 130 ? 10.256 1.493 -4.138 1.00 91.38 130 GLN A O 1
ATOM 1092 N N . MET A 1 131 ? 9.101 3.157 -5.117 1.00 91.88 131 MET A N 1
ATOM 1093 C CA . MET A 1 131 ? 10.206 3.693 -5.904 1.00 91.88 131 MET A CA 1
ATOM 1094 C C . MET A 1 131 ? 10.831 4.882 -5.168 1.00 91.88 131 MET A C 1
ATOM 1096 O O . MET A 1 131 ? 10.117 5.789 -4.747 1.00 91.88 131 MET A O 1
ATOM 1100 N N . LYS A 1 132 ? 12.161 4.908 -5.051 1.00 89.38 132 LYS A N 1
ATOM 1101 C CA . LYS A 1 132 ? 12.918 6.063 -4.549 1.00 89.38 132 LYS A CA 1
ATOM 1102 C C . LYS A 1 132 ? 13.908 6.556 -5.612 1.00 89.38 132 LYS A C 1
ATOM 1104 O O . LYS A 1 132 ? 14.610 5.725 -6.188 1.00 89.38 132 LYS A O 1
ATOM 1109 N N . PRO A 1 133 ? 14.022 7.872 -5.864 1.00 87.19 133 PRO A N 1
ATOM 1110 C CA . PRO A 1 133 ? 13.156 8.933 -5.337 1.00 87.19 133 PRO A CA 1
ATOM 1111 C C . PRO A 1 133 ? 11.714 8.782 -5.846 1.00 87.19 133 PRO A C 1
ATOM 1113 O O . PRO A 1 133 ? 11.507 8.300 -6.961 1.00 87.19 133 PRO A O 1
ATOM 1116 N N . SER A 1 134 ? 10.727 9.186 -5.044 1.00 86.19 134 SER A N 1
ATOM 1117 C CA . SER A 1 134 ? 9.317 9.076 -5.434 1.00 86.19 134 SER A CA 1
ATOM 1118 C C . SER A 1 134 ? 9.003 10.005 -6.617 1.00 86.19 134 SER A C 1
ATOM 1120 O O . SER A 1 134 ? 9.207 11.224 -6.512 1.00 86.19 134 SER A O 1
ATOM 1122 N N . PRO A 1 135 ? 8.475 9.490 -7.745 1.00 83.94 135 PRO A N 1
ATOM 1123 C CA . PRO A 1 135 ? 8.061 10.331 -8.858 1.00 83.94 135 PRO A CA 1
ATOM 1124 C C . PRO A 1 135 ? 6.923 11.285 -8.505 1.00 83.94 135 PRO A C 1
ATOM 1126 O O . PRO A 1 135 ? 6.900 12.396 -9.028 1.00 83.94 135 PRO A O 1
ATOM 1129 N N . SER A 1 136 ? 6.002 10.903 -7.619 1.00 80.75 136 SER A N 1
ATOM 1130 C CA . SER A 1 136 ? 4.870 11.754 -7.234 1.00 80.75 136 SER A CA 1
ATOM 1131 C C . SER A 1 136 ? 5.232 12.864 -6.239 1.00 80.75 136 SER A C 1
ATOM 1133 O O . SER A 1 136 ? 4.453 13.816 -6.076 1.00 80.75 136 SER A O 1
ATOM 1135 N N . GLU A 1 137 ? 6.404 12.804 -5.603 1.00 76.44 137 GLU A N 1
ATOM 1136 C CA . GLU A 1 137 ? 6.824 13.791 -4.606 1.00 76.44 137 GLU A CA 1
ATOM 1137 C C . GLU A 1 137 ? 8.176 14.434 -4.885 1.00 76.44 137 GLU A C 1
ATOM 1139 O O . GLU A 1 137 ? 8.265 15.659 -4.951 1.00 76.44 137 GLU A O 1
ATOM 1144 N N . GLU A 1 138 ? 9.222 13.629 -5.022 1.00 76.69 138 GLU A N 1
ATOM 1145 C CA . GLU A 1 138 ? 10.609 14.086 -5.052 1.00 76.69 138 GLU A CA 1
ATOM 1146 C C . GLU A 1 138 ? 11.018 14.513 -6.466 1.00 76.69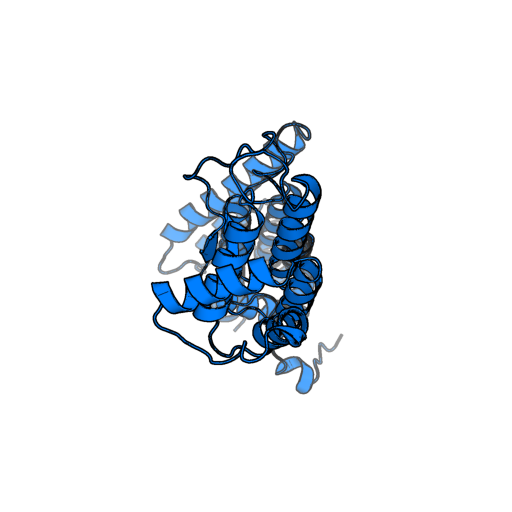 138 GLU A C 1
ATOM 1148 O O . GLU A 1 138 ? 11.634 15.562 -6.648 1.00 76.69 138 GLU A O 1
ATOM 1153 N N . MET A 1 139 ? 10.616 13.758 -7.495 1.00 78.19 139 MET A N 1
ATOM 1154 C CA . MET A 1 139 ? 11.034 14.047 -8.876 1.00 78.19 139 MET A CA 1
ATOM 1155 C C . MET A 1 139 ? 10.308 15.262 -9.486 1.00 78.19 139 MET A C 1
ATOM 1157 O O . MET A 1 139 ? 10.851 15.910 -10.379 1.00 78.19 139 MET A O 1
ATOM 1161 N N . ILE A 1 140 ? 9.098 15.590 -9.009 1.00 71.75 140 ILE A N 1
ATOM 1162 C CA . ILE A 1 140 ? 8.280 16.712 -9.517 1.00 71.75 140 ILE A CA 1
ATOM 1163 C C . ILE A 1 140 ? 8.654 18.054 -8.866 1.00 71.75 140 ILE A C 1
ATOM 1165 O O . ILE A 1 140 ? 8.499 19.097 -9.502 1.00 71.75 140 ILE A O 1
ATOM 1169 N N . LYS A 1 141 ? 9.125 18.062 -7.611 1.00 61.50 141 LYS A N 1
ATOM 1170 C CA . LYS A 1 141 ? 9.311 19.308 -6.843 1.00 61.50 141 LYS A CA 1
ATOM 1171 C C . LYS A 1 141 ? 10.552 20.119 -7.240 1.00 61.50 141 LYS A C 1
ATOM 1173 O O . LYS A 1 141 ? 10.510 21.336 -7.101 1.00 61.50 141 LYS A O 1
ATOM 1178 N N . ASP A 1 142 ? 11.597 19.485 -7.777 1.00 52.31 142 ASP A N 1
ATOM 1179 C CA . ASP A 1 142 ? 12.952 20.067 -7.747 1.00 52.31 142 ASP A CA 1
ATOM 1180 C C . ASP A 1 142 ? 13.682 20.193 -9.098 1.00 52.31 142 ASP A C 1
ATOM 1182 O O . ASP A 1 142 ? 14.911 20.191 -9.113 1.00 52.31 142 ASP A O 1
ATOM 1186 N N . GLU A 1 143 ? 12.984 20.295 -10.242 1.00 55.59 143 GLU A N 1
ATOM 1187 C CA . GLU A 1 143 ? 13.646 20.230 -11.569 1.00 55.59 143 GLU A CA 1
ATOM 1188 C C . GLU A 1 143 ? 14.689 19.092 -11.584 1.00 55.59 143 GLU A C 1
ATOM 1190 O O . GLU A 1 143 ? 15.852 19.318 -11.918 1.00 55.59 143 GLU A O 1
ATOM 1195 N N . TRP A 1 144 ? 14.290 17.910 -11.081 1.00 60.22 144 TRP A N 1
ATOM 1196 C CA . TRP A 1 144 ? 15.192 16.884 -10.547 1.00 60.22 144 TRP A CA 1
ATOM 1197 C C . TRP A 1 144 ? 16.465 16.722 -11.387 1.00 60.22 144 TRP A C 1
ATOM 1199 O O . TRP A 1 144 ? 16.467 16.130 -12.471 1.00 60.22 144 TRP A O 1
ATOM 1209 N N . ASN A 1 145 ? 17.563 17.299 -10.888 1.00 58.91 145 ASN A N 1
ATOM 1210 C CA . ASN A 1 145 ? 18.848 17.298 -11.570 1.00 58.91 145 ASN A CA 1
ATOM 1211 C C . ASN A 1 145 ? 19.619 16.060 -11.126 1.00 58.91 145 ASN A C 1
ATOM 1213 O O . ASN A 1 145 ? 20.312 16.062 -10.104 1.00 58.91 145 ASN A O 1
ATOM 1217 N N . ARG A 1 146 ? 19.435 14.977 -11.880 1.00 63.84 146 ARG A N 1
ATOM 1218 C CA . ARG A 1 146 ? 20.051 13.682 -11.613 1.00 63.84 146 ARG A CA 1
ATOM 1219 C C . ARG A 1 146 ? 21.577 13.797 -11.642 1.00 63.84 146 ARG A C 1
ATOM 1221 O O . ARG A 1 146 ? 22.202 13.725 -12.696 1.00 63.84 146 ARG A O 1
ATOM 1228 N N . ASN A 1 147 ? 22.181 13.953 -10.469 1.00 57.97 147 ASN A N 1
ATOM 1229 C CA . ASN A 1 147 ? 23.592 13.644 -10.275 1.00 57.97 147 ASN A CA 1
ATOM 1230 C C . ASN A 1 147 ? 23.757 12.123 -10.073 1.00 57.97 147 ASN A C 1
ATOM 1232 O O . ASN A 1 147 ? 22.787 11.419 -9.786 1.00 57.97 147 ASN A O 1
ATOM 1236 N N . ASP A 1 148 ? 24.982 11.609 -10.206 1.00 52.09 148 ASP A N 1
ATOM 1237 C CA . ASP A 1 148 ? 25.289 10.167 -10.143 1.00 52.09 148 ASP A CA 1
ATOM 1238 C C . ASP A 1 148 ? 24.879 9.473 -8.821 1.00 52.09 148 ASP A C 1
ATOM 1240 O O . ASP A 1 148 ? 24.922 8.243 -8.727 1.00 52.09 148 ASP A O 1
ATOM 1244 N N . TYR A 1 149 ? 24.460 10.241 -7.808 1.00 50.06 149 TYR A N 1
ATOM 1245 C CA . TYR A 1 149 ? 24.048 9.757 -6.491 1.00 50.06 149 TYR A CA 1
ATOM 1246 C C . TYR A 1 149 ? 22.538 9.499 -6.358 1.00 50.06 149 TYR A C 1
ATOM 1248 O O . TYR A 1 149 ? 22.141 8.823 -5.414 1.00 50.06 149 TYR A O 1
ATOM 1256 N N . HIS A 1 150 ? 21.697 9.965 -7.291 1.00 64.56 150 HIS A N 1
ATOM 1257 C CA . HIS A 1 150 ? 20.247 9.722 -7.259 1.00 64.56 150 HIS A CA 1
ATOM 1258 C C . HIS A 1 150 ? 19.868 8.628 -8.262 1.00 64.56 150 HIS A C 1
ATOM 1260 O O . HIS A 1 150 ? 19.416 8.88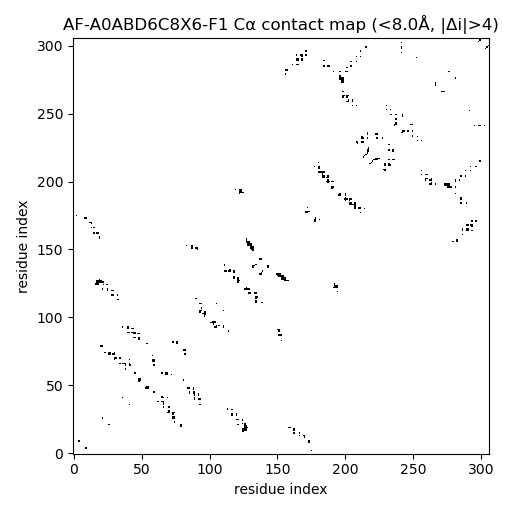6 -9.384 1.00 64.56 150 HIS A O 1
ATOM 1266 N N . LYS A 1 151 ? 20.117 7.378 -7.866 1.00 82.88 151 LYS A N 1
ATOM 1267 C CA . LYS A 1 151 ? 19.631 6.209 -8.603 1.00 82.88 151 LYS A CA 1
ATOM 1268 C C . LYS A 1 151 ? 18.171 5.956 -8.255 1.00 82.88 151 LYS A C 1
ATOM 1270 O O . LYS A 1 151 ? 17.775 6.143 -7.111 1.00 82.88 151 LY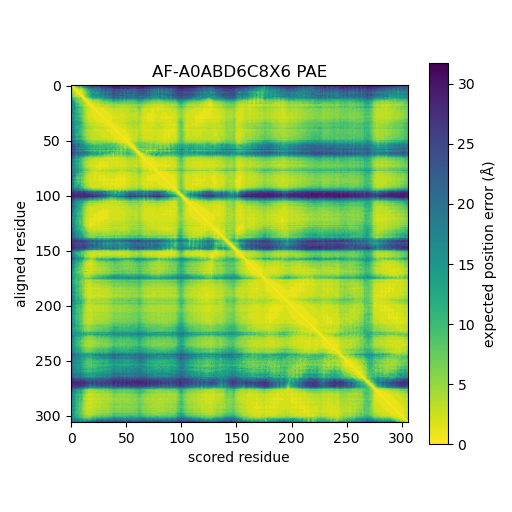S A O 1
ATOM 1275 N N . ILE A 1 152 ? 17.411 5.524 -9.254 1.00 89.62 152 ILE A N 1
ATOM 1276 C CA . ILE A 1 152 ? 16.062 5.004 -9.051 1.00 89.62 152 ILE A CA 1
ATOM 1277 C C . ILE A 1 152 ? 16.209 3.587 -8.506 1.00 89.62 152 ILE A C 1
ATOM 1279 O O . ILE A 1 152 ? 16.839 2.763 -9.166 1.00 89.62 152 ILE A O 1
ATOM 1283 N N . ILE A 1 153 ? 15.669 3.331 -7.324 1.00 92.75 153 ILE A N 1
ATOM 1284 C CA . ILE A 1 153 ? 15.693 2.025 -6.664 1.00 92.75 153 ILE A CA 1
ATOM 1285 C C . ILE A 1 153 ? 14.295 1.657 -6.176 1.00 92.75 153 ILE A C 1
ATOM 1287 O O . ILE A 1 153 ? 13.478 2.542 -5.901 1.00 92.75 153 ILE A O 1
ATOM 1291 N N . PHE A 1 154 ? 14.029 0.364 -6.054 1.00 94.62 154 PHE A N 1
ATOM 1292 C CA . PHE A 1 154 ? 12.848 -0.162 -5.393 1.00 94.62 154 PHE A CA 1
ATOM 1293 C C . PHE A 1 154 ? 13.181 -0.529 -3.950 1.00 94.62 154 PHE A C 1
ATOM 1295 O O . PHE A 1 154 ? 14.256 -1.038 -3.638 1.00 94.62 154 PHE A O 1
ATOM 1302 N N . GLN A 1 155 ? 12.258 -0.232 -3.044 1.00 91.94 155 GLN A N 1
ATOM 1303 C CA . GLN A 1 155 ? 12.394 -0.534 -1.626 1.00 91.94 155 GLN A CA 1
ATOM 1304 C C . GLN A 1 155 ? 11.116 -1.175 -1.116 1.00 91.94 155 GLN A C 1
ATOM 1306 O O . GLN A 1 155 ? 10.017 -0.716 -1.427 1.00 91.94 155 GLN A O 1
ATOM 1311 N N . GLN A 1 156 ? 11.269 -2.217 -0.307 1.00 89.94 156 GLN A N 1
ATOM 1312 C CA . GLN A 1 156 ? 10.146 -2.841 0.369 1.00 89.94 156 GLN A CA 1
ATOM 1313 C C . GLN A 1 156 ? 9.610 -1.912 1.467 1.00 89.94 156 GLN A C 1
ATOM 1315 O O . GLN A 1 156 ? 10.374 -1.387 2.276 1.00 89.94 156 GLN A O 1
ATOM 1320 N N . LEU A 1 157 ? 8.296 -1.685 1.454 1.00 84.31 157 LEU A N 1
ATOM 1321 C CA . LEU A 1 157 ? 7.584 -0.797 2.377 1.00 84.31 157 LEU A CA 1
ATOM 1322 C C . LEU A 1 157 ? 7.308 -1.457 3.727 1.00 84.31 157 LEU A C 1
ATOM 1324 O O . LEU A 1 157 ? 7.353 -0.809 4.769 1.00 84.31 157 LEU A O 1
ATOM 1328 N N . SER A 1 158 ? 6.952 -2.737 3.698 1.00 81.31 158 SER A N 1
ATOM 1329 C CA . SER A 1 158 ? 6.545 -3.502 4.870 1.00 81.31 158 SER A CA 1
ATOM 1330 C C . SER A 1 158 ? 6.686 -4.999 4.593 1.00 81.31 158 SER A C 1
ATOM 1332 O O . SER A 1 158 ? 7.069 -5.400 3.491 1.00 81.31 158 SER A O 1
ATOM 1334 N N . ASP A 1 159 ? 6.396 -5.807 5.601 1.00 79.12 159 ASP A N 1
ATOM 1335 C CA . ASP A 1 159 ? 6.482 -7.263 5.569 1.00 79.12 159 ASP A CA 1
ATOM 1336 C C . ASP A 1 159 ? 5.086 -7.908 5.640 1.00 79.12 159 ASP A C 1
ATOM 1338 O O . ASP A 1 159 ? 4.067 -7.224 5.776 1.00 79.12 159 ASP A O 1
ATOM 1342 N N . GLU A 1 160 ? 5.049 -9.236 5.562 1.00 82.25 160 GLU A N 1
ATOM 1343 C CA . GLU A 1 160 ? 3.853 -10.080 5.600 1.00 82.25 160 GLU A CA 1
ATOM 1344 C C . GLU A 1 160 ? 2.884 -9.744 6.748 1.00 82.25 160 GLU A C 1
ATOM 1346 O O . GLU A 1 160 ? 1.671 -9.907 6.604 1.00 82.25 160 GLU A O 1
ATOM 1351 N N . THR A 1 161 ? 3.367 -9.181 7.862 1.00 84.56 161 THR A N 1
ATOM 1352 C CA . THR A 1 161 ? 2.523 -8.890 9.028 1.00 84.56 161 THR A CA 1
ATOM 1353 C C . THR A 1 161 ? 1.429 -7.862 8.732 1.00 84.56 161 THR A C 1
ATOM 1355 O O . THR A 1 161 ? 0.362 -7.904 9.351 1.00 84.56 161 THR A O 1
ATOM 1358 N N . ILE A 1 162 ? 1.630 -6.951 7.768 1.00 87.12 162 ILE A N 1
ATOM 1359 C CA . ILE A 1 162 ? 0.557 -6.039 7.344 1.00 87.12 162 ILE A CA 1
ATOM 1360 C C . ILE A 1 162 ? -0.532 -6.766 6.553 1.00 87.12 162 ILE A C 1
ATOM 1362 O O . ILE A 1 162 ? -1.706 -6.421 6.678 1.00 87.12 162 ILE A O 1
ATOM 1366 N N . ILE A 1 163 ? -0.152 -7.776 5.768 1.00 88.44 163 ILE A N 1
ATOM 1367 C CA . ILE A 1 163 ? -1.078 -8.584 4.973 1.00 88.44 163 ILE A CA 1
ATOM 1368 C C . ILE A 1 163 ? -1.939 -9.414 5.916 1.00 88.44 163 ILE A C 1
ATOM 1370 O O . ILE A 1 163 ? -3.161 -9.398 5.792 1.00 88.44 163 ILE A O 1
ATOM 1374 N N . GLU A 1 164 ? -1.315 -10.072 6.893 1.00 87.56 164 GLU A N 1
ATOM 1375 C CA . GLU A 1 164 ? -2.022 -10.834 7.922 1.00 87.56 164 GLU A CA 1
ATOM 1376 C C . GLU A 1 164 ? -3.002 -9.940 8.694 1.00 87.56 164 GLU A C 1
ATOM 1378 O O . GLU A 1 164 ? -4.191 -10.247 8.775 1.00 87.56 164 GLU A O 1
ATOM 1383 N N . SER A 1 165 ? -2.531 -8.795 9.196 1.00 87.44 165 SER A N 1
ATOM 1384 C CA . SER A 1 165 ? -3.344 -7.856 9.978 1.00 87.44 165 SER A CA 1
ATOM 1385 C C . SER A 1 165 ? -4.551 -7.318 9.192 1.00 87.44 165 SER A C 1
ATOM 1387 O O . SER A 1 165 ? -5.672 -7.294 9.712 1.00 87.44 165 SER A O 1
ATOM 1389 N N . ASP A 1 166 ? -4.353 -6.938 7.924 1.00 90.88 166 ASP A N 1
ATOM 1390 C CA . ASP A 1 166 ? -5.430 -6.501 7.026 1.00 90.88 166 ASP A CA 1
ATOM 1391 C C . ASP A 1 166 ? -6.445 -7.616 6.763 1.00 90.88 166 ASP A C 1
ATOM 1393 O O . ASP A 1 166 ? -7.660 -7.409 6.854 1.00 90.88 166 ASP A O 1
ATOM 1397 N N . GLN A 1 167 ? -5.949 -8.810 6.444 1.00 90.31 167 GLN A N 1
ATOM 1398 C CA . GLN A 1 167 ? -6.780 -9.938 6.061 1.00 90.31 167 GLN A CA 1
ATOM 1399 C C . GLN A 1 167 ? -7.637 -10.419 7.233 1.00 90.31 167 GLN A C 1
ATOM 1401 O O . GLN A 1 167 ? -8.837 -10.649 7.064 1.00 90.31 167 GLN A O 1
ATOM 1406 N N . GLU A 1 168 ? -7.061 -10.496 8.434 1.00 90.31 168 GLU A N 1
ATOM 1407 C CA . GLU A 1 168 ? -7.800 -10.831 9.648 1.00 90.31 168 GLU A CA 1
ATOM 1408 C C . GLU A 1 168 ? -8.921 -9.826 9.930 1.00 90.31 168 GLU A C 1
ATOM 1410 O O . GLU A 1 168 ? -10.057 -10.231 10.198 1.00 90.31 168 GLU A O 1
ATOM 1415 N N . LEU A 1 169 ? -8.643 -8.523 9.816 1.00 91.31 169 LEU A N 1
ATOM 1416 C CA . LEU A 1 169 ? -9.658 -7.500 10.056 1.00 91.31 169 LEU A CA 1
ATOM 1417 C C . LEU A 1 169 ? -10.802 -7.583 9.039 1.00 91.31 169 LEU A C 1
ATOM 1419 O O . LEU A 1 169 ? -11.978 -7.431 9.376 1.00 91.31 169 LEU A O 1
ATOM 1423 N N . ARG A 1 170 ? -10.477 -7.856 7.775 1.00 89.81 170 ARG A N 1
ATOM 1424 C CA . ARG A 1 170 ? -11.485 -7.976 6.716 1.00 89.81 170 ARG A CA 1
ATOM 1425 C C . ARG A 1 170 ? -12.349 -9.218 6.864 1.00 89.81 170 ARG A C 1
ATOM 1427 O O . ARG A 1 170 ? -13.519 -9.166 6.488 1.00 89.81 170 ARG A O 1
ATOM 1434 N N . VAL A 1 171 ? -11.818 -10.303 7.428 1.00 88.12 171 VAL A N 1
ATOM 1435 C CA . VAL A 1 171 ? -12.628 -11.471 7.804 1.00 88.12 171 VAL A CA 1
ATOM 1436 C C . VAL A 1 171 ? -13.659 -11.084 8.866 1.00 88.12 171 VAL A C 1
ATOM 1438 O O . VAL A 1 171 ? -14.825 -11.451 8.730 1.00 88.12 171 VAL A O 1
ATOM 1441 N N . LEU A 1 172 ? -13.282 -10.279 9.867 1.00 86.19 172 LEU A N 1
ATOM 1442 C CA . LEU A 1 172 ? -14.219 -9.781 10.886 1.00 86.19 172 LEU A CA 1
ATOM 1443 C C . LEU A 1 172 ? -15.327 -8.906 10.271 1.00 86.19 172 LEU A C 1
ATOM 1445 O O . LEU A 1 172 ? -16.491 -9.011 10.660 1.00 86.19 172 LEU A O 1
ATOM 1449 N N . ALA A 1 173 ? -14.998 -8.115 9.245 1.00 84.75 173 ALA A N 1
ATOM 1450 C CA . ALA A 1 173 ? -15.955 -7.281 8.511 1.00 84.75 173 ALA A CA 1
ATOM 1451 C C . ALA A 1 173 ? -16.970 -8.065 7.648 1.00 84.75 173 ALA A C 1
ATOM 1453 O O . ALA A 1 173 ? -17.911 -7.468 7.121 1.00 84.75 173 ALA A O 1
ATOM 1454 N N . LEU A 1 174 ? -16.806 -9.386 7.472 1.00 81.00 174 LEU A N 1
ATOM 1455 C CA . LEU A 1 174 ? -17.797 -10.217 6.774 1.00 81.00 174 LEU A CA 1
ATOM 1456 C C . LEU A 1 174 ? -19.080 -10.418 7.594 1.00 81.00 174 LEU A C 1
ATOM 1458 O O . LEU A 1 174 ? -20.125 -10.724 7.014 1.00 81.00 174 LEU A O 1
ATOM 1462 N N . GLY A 1 175 ? -19.003 -10.277 8.921 1.00 75.62 175 GLY A N 1
ATOM 1463 C CA . GLY A 1 175 ? -20.158 -10.320 9.813 1.00 75.62 175 GLY A CA 1
ATOM 1464 C C . GLY A 1 175 ? -20.911 -8.989 9.858 1.00 75.62 175 GLY A C 1
ATOM 1465 O O . GLY A 1 175 ? -20.319 -7.921 9.717 1.00 75.62 175 GLY A O 1
ATOM 1466 N N . ASP A 1 176 ? -22.221 -9.041 10.113 1.00 79.12 176 ASP A N 1
ATOM 1467 C CA . ASP A 1 176 ? -23.066 -7.838 10.146 1.00 79.12 176 ASP A CA 1
ATOM 1468 C C . ASP A 1 176 ? -22.716 -6.893 11.313 1.00 79.12 176 ASP A C 1
ATOM 1470 O O . ASP A 1 176 ? -22.909 -5.686 11.205 1.00 79.12 176 ASP A O 1
ATOM 1474 N N . THR A 1 177 ? -22.139 -7.415 12.405 1.00 87.56 177 THR A N 1
ATOM 1475 C CA . THR A 1 177 ? -21.777 -6.625 13.596 1.00 87.56 177 THR A CA 1
ATOM 1476 C C . THR A 1 177 ? -20.690 -5.584 13.318 1.00 87.56 177 THR A C 1
ATOM 1478 O O . THR A 1 177 ? -20.814 -4.448 13.770 1.00 87.56 177 THR A O 1
ATOM 1481 N N . TRP A 1 178 ? -19.640 -5.959 12.580 1.00 92.69 178 TRP A N 1
ATOM 1482 C CA . TRP A 1 178 ? -18.432 -5.135 12.415 1.00 92.69 178 TRP A CA 1
ATOM 1483 C C . TRP A 1 178 ? -18.344 -4.435 11.071 1.00 92.69 178 TRP A C 1
ATOM 1485 O O . TRP A 1 178 ? -17.515 -3.548 10.896 1.00 92.69 178 TRP A O 1
ATOM 1495 N N . LYS A 1 179 ? -19.198 -4.810 10.121 1.00 90.50 179 LYS A N 1
ATOM 1496 C CA . LYS A 1 179 ? -19.173 -4.257 8.772 1.00 90.50 179 LYS A CA 1
ATOM 1497 C C . LYS A 1 179 ? -19.240 -2.727 8.754 1.00 90.50 179 LYS A C 1
ATOM 1499 O O . LYS A 1 179 ? -18.391 -2.116 8.119 1.00 90.50 179 LYS A O 1
ATOM 1504 N N . GLU A 1 180 ? -20.223 -2.142 9.440 1.00 93.62 180 GLU A N 1
ATOM 1505 C CA . GLU A 1 180 ? -20.431 -0.687 9.508 1.00 93.62 180 GLU A CA 1
ATOM 1506 C C . GLU A 1 180 ? -19.307 0.022 10.298 1.00 93.62 180 GLU A C 1
ATOM 1508 O O . GLU A 1 180 ? -18.676 0.916 9.736 1.00 93.62 180 GLU A O 1
ATOM 1513 N N . PRO A 1 181 ? -18.942 -0.404 11.528 1.00 95.44 181 PRO A N 1
ATOM 1514 C CA . PRO A 1 181 ? -17.812 0.191 12.256 1.00 95.44 181 PRO A CA 1
ATOM 1515 C C . PRO A 1 181 ? -16.462 0.170 11.513 1.00 95.44 181 PRO A C 1
ATOM 1517 O O . PRO A 1 181 ? -15.596 1.020 11.739 1.00 95.44 181 PRO A O 1
ATOM 1520 N N . LEU A 1 182 ? -16.264 -0.796 10.609 1.00 95.56 182 LEU A N 1
ATOM 1521 C CA . LEU A 1 182 ? -15.039 -0.952 9.818 1.00 95.56 182 LEU A CA 1
ATOM 1522 C C . LEU A 1 182 ? -15.075 -0.236 8.456 1.00 95.56 182 LEU A C 1
ATOM 1524 O O . LEU A 1 182 ? -14.118 -0.343 7.682 1.00 95.56 182 LEU A O 1
ATOM 1528 N N . GLU A 1 183 ? -16.134 0.514 8.132 1.00 93.88 183 GLU A N 1
ATOM 1529 C CA . GLU A 1 183 ? -16.222 1.254 6.863 1.00 93.88 183 GLU A CA 1
ATOM 1530 C C . GLU A 1 183 ? -15.100 2.288 6.725 1.00 93.88 183 GLU A C 1
ATOM 1532 O O . GLU A 1 183 ? -14.435 2.326 5.689 1.00 93.88 183 GLU A O 1
ATOM 1537 N N . GLY A 1 184 ? -14.801 3.044 7.789 1.00 94.81 184 GLY A N 1
ATOM 1538 C CA . GLY A 1 184 ? -13.715 4.029 7.787 1.00 94.81 184 GLY A CA 1
ATOM 1539 C C . GLY A 1 184 ? -12.353 3.414 7.445 1.00 94.81 184 GLY A C 1
ATOM 1540 O O . GLY A 1 184 ? -11.623 3.941 6.608 1.00 94.81 184 GLY A O 1
ATOM 1541 N N . TYR A 1 185 ? -12.032 2.244 8.000 1.00 95.75 185 TYR A N 1
ATOM 1542 C CA . TYR A 1 185 ? -10.794 1.533 7.672 1.00 95.75 185 TYR A CA 1
ATOM 1543 C C . TYR A 1 185 ? -10.732 1.113 6.194 1.00 95.75 185 TYR A C 1
ATOM 1545 O O . TYR A 1 185 ? -9.695 1.241 5.538 1.00 95.75 185 TYR A O 1
ATOM 1553 N N . ASN A 1 186 ? -11.848 0.642 5.634 1.00 94.19 186 ASN A N 1
ATOM 1554 C CA . ASN A 1 186 ? -11.908 0.253 4.226 1.00 94.19 186 ASN A CA 1
ATOM 1555 C C . ASN A 1 186 ? -11.789 1.450 3.277 1.00 94.19 186 ASN A C 1
ATOM 1557 O O . ASN A 1 186 ? -11.096 1.356 2.263 1.00 94.19 186 ASN A O 1
ATOM 1561 N N . GLU A 1 187 ? -12.409 2.578 3.619 1.00 95.50 187 GLU A N 1
ATOM 1562 C CA . GLU A 1 187 ? -12.263 3.832 2.878 1.00 95.50 187 GLU A CA 1
ATOM 1563 C C . GLU A 1 187 ? -10.823 4.358 2.923 1.00 95.50 187 GLU A C 1
ATOM 1565 O O . GLU A 1 187 ? -10.302 4.803 1.901 1.00 95.50 187 GLU A O 1
ATOM 1570 N N . ALA A 1 188 ? -10.149 4.259 4.073 1.00 95.06 188 ALA A N 1
ATOM 1571 C CA . ALA A 1 188 ? -8.749 4.652 4.225 1.00 95.06 188 ALA A CA 1
ATOM 1572 C C . ALA A 1 188 ? -7.826 3.882 3.262 1.00 95.06 188 ALA A C 1
ATOM 1574 O O . ALA A 1 188 ? -6.990 4.481 2.583 1.00 95.06 188 ALA A O 1
ATOM 1575 N N . TRP A 1 189 ? -8.019 2.566 3.141 1.00 94.31 189 TRP A N 1
ATOM 1576 C CA . TRP A 1 189 ? -7.285 1.743 2.176 1.00 94.31 189 TRP A CA 1
ATOM 1577 C C . TRP A 1 189 ? -7.604 2.081 0.724 1.00 94.31 189 TRP A C 1
ATOM 1579 O O . TRP A 1 189 ? -6.703 2.086 -0.114 1.00 94.31 189 TRP A O 1
ATOM 1589 N N . GLN A 1 190 ? -8.866 2.370 0.413 1.00 94.06 190 GLN A N 1
ATOM 1590 C CA . GLN A 1 190 ? -9.251 2.765 -0.938 1.00 94.06 190 GLN A CA 1
ATOM 1591 C C . GLN A 1 190 ? -8.558 4.074 -1.343 1.00 94.06 190 GLN A C 1
ATOM 1593 O O . GLN A 1 190 ? -7.956 4.142 -2.412 1.00 94.06 190 GLN A O 1
ATOM 1598 N N . LEU A 1 191 ? -8.549 5.070 -0.454 1.00 93.81 191 LEU A N 1
ATOM 1599 C CA . LEU A 1 191 ? -7.844 6.338 -0.663 1.00 93.81 191 LEU A CA 1
ATOM 1600 C C . LEU A 1 191 ? -6.335 6.142 -0.844 1.00 93.81 191 LEU A C 1
ATOM 1602 O O . LEU A 1 191 ? -5.730 6.800 -1.692 1.00 93.81 191 LEU A O 1
ATOM 1606 N N . TYR A 1 192 ? -5.732 5.229 -0.076 1.00 93.00 192 TYR A N 1
ATOM 1607 C CA . TYR A 1 192 ? -4.325 4.872 -0.239 1.00 93.00 192 TYR A CA 1
ATOM 1608 C C . TYR A 1 192 ? -4.055 4.302 -1.638 1.00 93.00 192 TYR A C 1
ATOM 1610 O O . TYR A 1 192 ? -3.172 4.791 -2.340 1.00 93.00 192 TYR A O 1
ATOM 1618 N N . LYS A 1 193 ? -4.852 3.324 -2.086 1.00 92.62 193 LYS A N 1
ATOM 1619 C CA . LYS A 1 193 ? -4.707 2.705 -3.416 1.00 92.62 193 LYS A CA 1
ATOM 1620 C C . LYS A 1 193 ? -4.966 3.684 -4.562 1.00 92.62 193 LYS A C 1
ATOM 1622 O O . LYS A 1 193 ? -4.419 3.518 -5.644 1.00 92.62 193 LYS A O 1
ATOM 1627 N N . GLU A 1 194 ? -5.760 4.723 -4.330 1.00 91.12 194 GLU A N 1
ATOM 1628 C CA . GLU A 1 194 ? -5.986 5.815 -5.283 1.00 91.12 194 GLU A CA 1
ATOM 1629 C C . GLU A 1 194 ? -4.836 6.840 -5.325 1.00 91.12 194 GLU A C 1
ATOM 1631 O O . GLU A 1 194 ? -4.888 7.788 -6.108 1.00 91.12 194 GLU A O 1
ATOM 1636 N N . GLY A 1 195 ? -3.801 6.686 -4.489 1.00 86.31 195 GLY A N 1
ATOM 1637 C CA . GLY A 1 195 ? -2.697 7.642 -4.375 1.00 86.31 195 GLY A CA 1
ATOM 1638 C C . GLY A 1 195 ? -3.082 8.941 -3.655 1.00 86.31 195 GLY A C 1
ATOM 1639 O O . GLY A 1 195 ? -2.381 9.949 -3.762 1.00 86.31 195 GLY A O 1
ATOM 1640 N N . THR A 1 196 ? -4.201 8.953 -2.919 1.00 89.12 196 THR A N 1
ATOM 1641 C CA . THR A 1 196 ? -4.681 10.125 -2.171 1.00 89.12 196 THR A CA 1
ATOM 1642 C C . THR A 1 196 ? -4.007 10.192 -0.802 1.00 89.12 196 THR A C 1
ATOM 1644 O O . THR A 1 196 ? -4.625 10.004 0.247 1.00 89.12 196 THR A O 1
ATOM 1647 N N . PHE A 1 197 ? -2.707 10.480 -0.805 1.00 88.31 197 PHE A N 1
ATOM 1648 C CA . PHE A 1 197 ? -1.865 10.503 0.393 1.00 88.31 197 PHE A CA 1
ATOM 1649 C C . PHE A 1 197 ? -2.038 11.788 1.205 1.00 88.31 197 PHE A C 1
ATOM 1651 O O . PHE A 1 197 ? -1.168 12.653 1.249 1.00 88.31 197 PHE A O 1
ATOM 1658 N N . THR A 1 198 ? -3.201 11.949 1.830 1.00 86.44 198 THR A N 1
ATOM 1659 C CA . THR A 1 198 ? -3.573 13.170 2.558 1.00 86.44 198 THR A CA 1
ATOM 1660 C C . THR A 1 198 ? -4.093 12.851 3.958 1.00 86.44 198 THR A C 1
ATOM 1662 O O . THR A 1 198 ? -4.273 11.691 4.326 1.00 86.44 198 THR A O 1
ATOM 1665 N N . TYR A 1 199 ? -4.384 13.894 4.741 1.00 84.69 199 TYR A N 1
ATOM 1666 C CA . TYR A 1 199 ? -4.942 13.776 6.094 1.00 84.69 199 TYR A CA 1
ATOM 1667 C C . TYR A 1 199 ? -6.281 13.028 6.172 1.00 84.69 199 TYR A C 1
ATOM 1669 O O . TYR A 1 199 ? -6.659 12.587 7.256 1.00 84.69 199 TYR A O 1
ATOM 1677 N N . VAL A 1 200 ? -6.975 12.859 5.041 1.00 88.88 200 VAL A N 1
ATOM 1678 C CA . VAL A 1 200 ? -8.237 12.116 4.980 1.00 88.88 200 VAL A CA 1
ATOM 1679 C C . VAL A 1 200 ? -8.028 10.653 5.384 1.00 88.88 200 VAL A C 1
ATOM 1681 O O . VAL A 1 200 ? -8.893 10.088 6.039 1.00 88.88 200 VAL A O 1
ATOM 1684 N N . ILE A 1 201 ? -6.874 10.043 5.079 1.00 91.06 201 ILE A N 1
ATOM 1685 C CA . ILE A 1 201 ? -6.588 8.658 5.492 1.00 91.06 201 ILE A CA 1
ATOM 1686 C C . ILE A 1 201 ? -6.558 8.540 7.032 1.00 91.06 201 ILE A C 1
ATOM 1688 O O . ILE A 1 201 ? -7.374 7.790 7.568 1.00 91.06 201 ILE A O 1
ATOM 1692 N N . PRO A 1 202 ? -5.717 9.295 7.775 1.00 90.69 202 PRO A N 1
ATOM 1693 C CA . PRO A 1 202 ? -5.758 9.312 9.239 1.00 90.69 202 PRO A CA 1
ATOM 1694 C C . PRO A 1 202 ? -7.141 9.604 9.837 1.00 90.69 202 PRO A C 1
ATOM 1696 O O . PRO A 1 202 ? -7.508 8.995 10.837 1.00 90.69 202 PRO A O 1
ATOM 1699 N N . GLU A 1 203 ? -7.921 10.503 9.231 1.00 89.69 203 GLU A N 1
ATOM 1700 C CA . GLU A 1 203 ? -9.289 10.811 9.673 1.00 89.69 203 GLU A CA 1
ATOM 1701 C C . GLU A 1 203 ? -10.203 9.586 9.570 1.00 89.69 203 GLU A C 1
ATOM 1703 O O . GLU A 1 203 ? -10.877 9.224 10.531 1.00 89.69 203 GLU A O 1
ATOM 1708 N N . LYS A 1 204 ? -10.173 8.888 8.434 1.00 94.56 204 LYS A N 1
ATOM 1709 C CA . LYS A 1 204 ? -10.959 7.667 8.225 1.00 94.56 204 LYS A CA 1
ATOM 1710 C C . LYS A 1 204 ? -10.553 6.532 9.160 1.00 94.56 204 LYS A C 1
ATOM 1712 O O . LYS A 1 204 ? -11.418 5.806 9.651 1.00 94.56 204 LYS A O 1
ATOM 1717 N N . LEU A 1 205 ? -9.261 6.421 9.458 1.00 93.94 205 LEU A N 1
ATOM 1718 C CA . LEU A 1 205 ? -8.753 5.475 10.447 1.00 93.94 205 LEU A CA 1
ATOM 1719 C C . LEU A 1 205 ? -9.238 5.804 11.864 1.00 93.94 205 LEU A C 1
ATOM 1721 O O . LEU A 1 205 ? -9.696 4.904 12.563 1.00 93.94 205 LEU A O 1
ATOM 1725 N N . TYR A 1 206 ? -9.193 7.078 12.268 1.00 90.88 206 TYR A N 1
ATOM 1726 C CA . TYR A 1 206 ? -9.713 7.520 13.565 1.00 90.88 206 TYR A CA 1
ATOM 1727 C C . TYR A 1 206 ? -11.195 7.182 13.729 1.00 90.88 206 TYR A C 1
ATOM 1729 O O . TYR A 1 206 ? -11.576 6.589 14.733 1.00 90.88 206 TYR A O 1
ATOM 1737 N N . ASN A 1 207 ? -12.007 7.482 12.714 1.00 92.00 207 ASN A N 1
ATOM 1738 C CA . ASN A 1 207 ? -13.443 7.210 12.754 1.00 92.00 207 ASN A CA 1
ATOM 1739 C C . ASN A 1 207 ? -13.738 5.713 12.923 1.00 92.00 207 ASN A C 1
ATOM 1741 O O . ASN A 1 207 ? -14.702 5.350 13.583 1.00 92.00 207 ASN A O 1
ATOM 1745 N N . SER A 1 208 ? -12.910 4.832 12.350 1.00 94.94 208 SER A N 1
ATOM 1746 C CA . SER A 1 208 ? -13.079 3.386 12.524 1.00 94.94 208 SER A CA 1
ATOM 1747 C C . SER A 1 208 ? -12.680 2.909 13.925 1.00 94.94 208 SER A C 1
ATOM 1749 O O . SER A 1 208 ? -13.350 2.042 14.481 1.00 94.94 208 SER A O 1
ATOM 1751 N N . LEU A 1 209 ? -11.630 3.494 14.520 1.00 94.31 209 LEU A N 1
ATOM 1752 C CA . LEU A 1 209 ? -11.271 3.249 15.923 1.00 94.31 209 LEU A CA 1
ATOM 1753 C C . LEU A 1 209 ? -12.419 3.634 16.858 1.00 94.31 209 LEU A C 1
ATOM 1755 O O . LEU A 1 209 ? -12.814 2.838 17.705 1.00 94.31 209 LEU A O 1
ATOM 1759 N N . GLU A 1 210 ? -12.946 4.845 16.682 1.00 92.88 210 GLU A N 1
ATOM 1760 C CA . GLU A 1 210 ? -14.066 5.374 17.457 1.00 92.88 210 GLU A CA 1
ATOM 1761 C C . GLU A 1 210 ? -15.304 4.489 17.303 1.00 92.88 210 GLU A C 1
ATOM 1763 O O . GLU A 1 210 ? -15.762 3.925 18.292 1.00 92.88 210 GLU A O 1
ATOM 1768 N N . ALA A 1 211 ? -15.745 4.230 16.070 1.00 94.94 211 ALA A N 1
ATOM 1769 C CA . ALA A 1 211 ? -16.948 3.445 15.810 1.00 94.94 211 ALA A CA 1
ATOM 1770 C C . ALA A 1 211 ? -16.884 2.012 16.367 1.00 94.94 211 ALA A C 1
ATOM 1772 O O . ALA A 1 211 ? -17.886 1.496 16.858 1.00 94.94 211 ALA A O 1
ATOM 1773 N N . VAL A 1 212 ? -15.726 1.339 16.308 1.00 95.44 212 VAL A N 1
ATOM 1774 C CA . VAL A 1 212 ? -15.582 -0.011 16.885 1.00 95.44 212 VAL A CA 1
ATOM 1775 C C . VAL A 1 212 ? -15.624 0.032 18.409 1.00 95.44 212 VAL A C 1
ATOM 1777 O O . VAL A 1 212 ? -16.281 -0.807 19.027 1.00 95.44 212 VAL A O 1
ATOM 1780 N N . CYS A 1 213 ? -14.942 0.997 19.022 1.00 94.12 213 CYS A N 1
ATOM 1781 C CA . CYS A 1 213 ? -14.939 1.152 20.471 1.00 94.12 213 CYS A CA 1
ATOM 1782 C C . CYS A 1 213 ? -16.325 1.543 21.012 1.00 94.12 213 CYS A C 1
ATOM 1784 O O . CYS A 1 213 ? -16.770 0.946 21.989 1.00 94.12 213 CYS A O 1
ATOM 1786 N N . GLU A 1 214 ? -17.030 2.466 20.357 1.00 94.62 214 GLU A N 1
ATOM 1787 C CA . GLU A 1 214 ? -18.406 2.854 20.696 1.00 94.62 214 GLU A CA 1
ATOM 1788 C C . GLU A 1 214 ? -19.383 1.688 20.515 1.00 94.62 214 GLU A C 1
ATOM 1790 O O . GLU A 1 214 ? -20.181 1.409 21.410 1.00 94.62 214 GLU A O 1
ATOM 179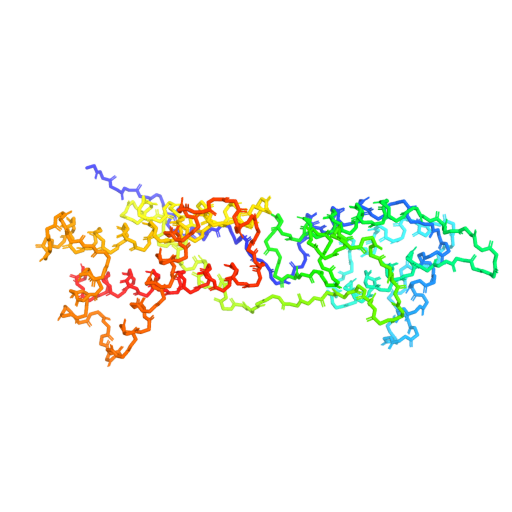5 N N . ARG A 1 215 ? -19.264 0.925 19.417 1.00 95.00 215 ARG A N 1
ATOM 1796 C CA . ARG A 1 215 ? -20.089 -0.273 19.190 1.00 95.00 215 ARG A CA 1
ATOM 1797 C C . ARG A 1 215 ? -19.968 -1.277 20.338 1.00 95.00 215 ARG A C 1
ATOM 1799 O O . ARG A 1 215 ? -20.945 -1.936 20.676 1.00 95.00 215 ARG A O 1
ATOM 1806 N N . ILE A 1 216 ? -18.787 -1.417 20.938 1.00 94.06 216 ILE A N 1
ATOM 1807 C CA . ILE A 1 216 ? -18.603 -2.287 22.104 1.00 94.06 216 ILE A CA 1
ATOM 1808 C C . ILE A 1 216 ? -19.161 -1.618 23.362 1.00 94.06 216 ILE A C 1
ATOM 1810 O O . ILE A 1 216 ? -20.073 -2.156 23.983 1.00 94.06 216 ILE A O 1
ATOM 1814 N N . CYS A 1 217 ? -18.617 -0.459 23.738 1.00 94.75 217 CYS A N 1
ATOM 1815 C CA . CYS A 1 217 ? -18.849 0.131 25.055 1.00 94.75 217 CYS A CA 1
ATOM 1816 C C . CYS A 1 217 ? -20.243 0.741 25.228 1.00 94.75 217 CYS A C 1
ATOM 1818 O O . CYS A 1 217 ? -20.716 0.823 26.357 1.00 94.75 217 CYS A O 1
ATOM 1820 N N . ILE A 1 218 ? -20.874 1.196 24.146 1.00 93.38 218 ILE A N 1
ATOM 1821 C CA . ILE A 1 218 ? -22.151 1.915 24.178 1.00 93.38 218 ILE A CA 1
ATOM 1822 C C . ILE A 1 218 ? -23.250 1.010 23.626 1.00 93.38 218 ILE A C 1
ATOM 1824 O O . ILE A 1 218 ? -24.168 0.656 24.360 1.00 93.38 218 ILE A O 1
ATOM 1828 N N . ASP A 1 219 ? -23.135 0.581 22.366 1.00 92.31 219 ASP A N 1
ATOM 1829 C CA . ASP A 1 219 ? -24.237 -0.106 21.677 1.00 92.31 219 ASP A CA 1
ATOM 1830 C C . ASP A 1 219 ? -24.478 -1.535 22.187 1.00 92.31 219 ASP A C 1
ATOM 1832 O O . ASP A 1 219 ? -25.625 -1.956 22.342 1.00 92.31 219 ASP A O 1
ATOM 1836 N N . ASN A 1 220 ? -23.409 -2.316 22.380 1.00 92.44 220 ASN A N 1
ATOM 1837 C CA . ASN A 1 220 ? -23.538 -3.727 22.741 1.00 92.44 220 ASN A CA 1
ATOM 1838 C C . ASN A 1 220 ? -23.618 -3.943 24.256 1.00 92.44 220 ASN A C 1
ATOM 1840 O O . ASN A 1 220 ? -24.384 -4.796 24.703 1.00 92.44 220 ASN A O 1
ATOM 1844 N N . GLU A 1 221 ? -22.805 -3.216 25.027 1.00 93.12 221 GLU A N 1
ATOM 1845 C CA . GLU A 1 221 ? -22.609 -3.490 26.455 1.00 93.12 221 GLU A CA 1
ATOM 1846 C C . GLU A 1 221 ? -23.153 -2.405 27.396 1.00 93.12 221 GLU A C 1
ATOM 1848 O O . GLU A 1 221 ? -23.281 -2.657 28.594 1.00 93.12 221 GLU A O 1
ATOM 1853 N N . GLU A 1 222 ? -23.481 -1.215 26.880 1.00 93.06 222 GLU A N 1
ATOM 1854 C CA . GLU A 1 222 ? -24.015 -0.084 27.661 1.00 93.06 222 GLU A CA 1
ATOM 1855 C C . GLU A 1 222 ? -23.153 0.300 28.892 1.00 93.06 222 GLU A C 1
ATOM 1857 O O . GLU A 1 222 ? -23.665 0.771 29.911 1.00 93.06 222 GLU A O 1
ATOM 1862 N N . TRP A 1 223 ? -21.831 0.095 28.835 1.00 94.50 223 TRP A N 1
ATOM 1863 C CA . TRP A 1 223 ? -20.900 0.499 29.898 1.00 94.50 223 TRP A CA 1
ATOM 1864 C C . TRP A 1 223 ? -20.723 2.017 29.974 1.00 94.50 223 TRP A C 1
ATOM 1866 O O . TRP A 1 223 ? -20.502 2.563 31.056 1.00 94.50 223 TRP A O 1
ATOM 1876 N N . LEU A 1 224 ? -20.814 2.690 28.826 1.00 94.31 224 LEU A N 1
ATOM 1877 C CA . LEU A 1 224 ? -20.661 4.135 28.679 1.00 94.31 224 LEU A CA 1
ATOM 1878 C C . LEU A 1 224 ? -21.884 4.756 27.993 1.00 94.31 224 LEU A C 1
ATOM 1880 O O . LEU A 1 224 ? -22.706 4.061 27.399 1.00 94.31 224 LEU A O 1
ATOM 1884 N N . ASP A 1 225 ? -21.995 6.082 28.081 1.00 91.69 225 ASP A N 1
ATOM 1885 C CA . ASP A 1 225 ? -23.026 6.856 27.388 1.00 91.69 225 ASP A CA 1
ATOM 1886 C C . ASP A 1 225 ? -22.543 7.400 26.030 1.00 91.69 225 ASP A C 1
ATOM 1888 O O . ASP A 1 225 ? -21.349 7.433 25.743 1.00 91.69 225 ASP A O 1
ATOM 1892 N N . GLU A 1 226 ? -23.483 7.885 25.210 1.00 87.38 226 GLU A N 1
ATOM 1893 C CA . GLU A 1 226 ? -23.228 8.484 23.884 1.00 87.38 226 GLU A CA 1
ATOM 1894 C C . GLU A 1 226 ? -22.326 9.737 23.912 1.00 87.38 226 GLU A C 1
ATOM 1896 O O . GLU A 1 226 ? -21.987 10.275 22.861 1.00 87.38 226 GLU A O 1
ATOM 1901 N N . SER A 1 227 ? -21.975 10.263 25.093 1.00 87.12 227 SER A N 1
ATOM 1902 C CA . SER A 1 227 ? -21.084 11.422 25.218 1.00 87.12 227 SER A CA 1
ATOM 1903 C C . SER A 1 227 ? -19.616 11.043 25.422 1.00 87.12 227 SER A C 1
ATOM 1905 O O . SER A 1 227 ? -18.751 11.923 25.360 1.00 87.12 227 SER A O 1
ATOM 1907 N N . ALA A 1 228 ? -19.339 9.759 25.658 1.00 86.75 228 ALA A N 1
ATOM 1908 C CA . ALA A 1 228 ? -17.999 9.228 25.822 1.00 86.75 228 ALA A CA 1
ATOM 1909 C C . ALA A 1 228 ? -17.207 9.307 24.512 1.00 86.75 228 ALA A C 1
ATOM 1911 O O . ALA A 1 228 ? -17.698 8.939 23.451 1.00 86.75 228 ALA A O 1
ATOM 1912 N N . GLY A 1 229 ? -15.956 9.762 24.587 1.00 86.19 229 GLY A N 1
ATOM 1913 C CA . GLY A 1 229 ? -15.056 9.733 23.435 1.00 86.19 229 GLY A CA 1
ATOM 1914 C C . GLY A 1 229 ? -14.278 8.419 23.337 1.00 86.19 229 GLY A C 1
ATOM 1915 O O . GLY A 1 229 ? -14.244 7.610 24.268 1.00 86.19 229 GLY A O 1
ATOM 1916 N N . LEU A 1 230 ? -13.518 8.252 22.249 1.00 87.50 230 LEU A N 1
ATOM 1917 C CA . LEU A 1 230 ? -12.621 7.100 22.061 1.00 87.50 230 LEU A CA 1
ATOM 1918 C C . LEU A 1 230 ? -11.680 6.847 23.261 1.00 87.50 230 LEU A C 1
ATOM 1920 O O . LEU A 1 230 ? -11.418 5.701 23.623 1.00 87.50 230 LEU A O 1
ATOM 1924 N N . GLY A 1 231 ? -11.165 7.903 23.901 1.00 86.06 231 GLY A N 1
ATOM 1925 C CA . GLY A 1 231 ? -10.284 7.771 25.070 1.00 86.06 231 GLY A CA 1
ATOM 1926 C C . GLY A 1 231 ? -10.972 7.154 26.293 1.00 86.06 231 GLY A C 1
ATOM 1927 O O . GLY A 1 231 ? -10.351 6.360 27.010 1.00 86.06 231 GLY A O 1
ATOM 1928 N N . ASP A 1 232 ? -12.249 7.482 26.497 1.00 89.69 232 ASP A N 1
ATOM 1929 C CA . ASP A 1 232 ? -13.079 6.923 27.564 1.00 89.69 232 ASP A CA 1
ATOM 1930 C C . ASP A 1 232 ? -13.380 5.454 27.259 1.00 89.69 232 ASP A C 1
ATOM 1932 O O . ASP A 1 232 ? -13.138 4.590 28.101 1.00 89.69 232 ASP A O 1
ATOM 1936 N N . CYS A 1 233 ? -13.751 5.144 26.012 1.00 91.25 233 CYS A N 1
ATOM 1937 C CA . CYS A 1 233 ? -13.989 3.770 25.575 1.00 91.25 233 CYS A CA 1
ATOM 1938 C C . CYS A 1 233 ? -12.750 2.877 25.744 1.00 91.25 233 CYS A C 1
ATOM 1940 O O . CYS A 1 233 ? -12.856 1.776 26.274 1.00 91.25 233 CYS A O 1
ATOM 1942 N N . ILE A 1 234 ? -11.556 3.343 25.355 1.00 89.44 234 ILE A N 1
ATOM 1943 C CA . ILE A 1 234 ? -10.303 2.589 25.549 1.00 89.44 234 ILE A CA 1
ATOM 1944 C C . ILE A 1 234 ? -10.037 2.321 27.039 1.00 89.44 234 ILE A C 1
ATOM 1946 O O . ILE A 1 234 ? -9.539 1.250 27.398 1.00 89.44 234 ILE A O 1
ATOM 1950 N N . SER A 1 235 ? -10.350 3.288 27.903 1.00 89.00 235 SER A N 1
ATOM 1951 C CA . SER A 1 235 ? -10.182 3.136 29.350 1.00 89.00 235 SER A CA 1
ATOM 1952 C C . SER A 1 235 ? -11.154 2.094 29.904 1.00 89.00 235 SER A C 1
ATOM 1954 O O . SER A 1 235 ? -10.727 1.212 30.644 1.00 89.00 235 SER A O 1
ATOM 1956 N N . GLU A 1 236 ? -12.410 2.115 29.465 1.00 93.31 236 GLU A N 1
ATOM 1957 C CA . GLU A 1 236 ? -13.422 1.139 29.874 1.00 93.31 236 GLU A CA 1
ATOM 1958 C C . GLU A 1 236 ? -13.081 -0.283 29.400 1.00 93.31 236 GLU A C 1
ATOM 1960 O O . GLU A 1 236 ? -13.072 -1.219 30.196 1.00 93.31 236 GLU A O 1
ATOM 1965 N N . LEU A 1 237 ? -12.663 -0.458 28.139 1.00 90.88 237 LEU A N 1
ATOM 1966 C CA . LEU A 1 237 ? -12.205 -1.755 27.612 1.00 90.88 237 LEU A CA 1
ATOM 1967 C C . LEU A 1 237 ? -11.064 -2.354 28.463 1.00 90.88 237 LEU A C 1
ATOM 1969 O O . LEU A 1 237 ? -10.939 -3.573 28.608 1.00 90.88 237 LEU A O 1
ATOM 1973 N N . ARG A 1 238 ? -10.217 -1.511 29.065 1.00 88.81 238 ARG A N 1
ATOM 1974 C CA . ARG A 1 238 ? -9.199 -1.955 30.027 1.00 88.81 238 ARG A CA 1
ATOM 1975 C C . ARG A 1 238 ? -9.807 -2.387 31.354 1.00 88.81 238 ARG A C 1
ATOM 1977 O O . ARG A 1 238 ? -9.393 -3.423 31.877 1.00 88.81 238 ARG A O 1
ATOM 1984 N N . GLU A 1 239 ? -10.736 -1.618 31.908 1.00 90.38 239 GLU A N 1
ATOM 1985 C CA . GLU A 1 239 ? -11.401 -1.953 33.173 1.00 90.38 239 GLU A CA 1
ATOM 1986 C C . GLU A 1 239 ? -12.136 -3.296 33.083 1.00 90.38 239 GLU A C 1
ATOM 1988 O O . GLU A 1 239 ? -12.003 -4.133 33.982 1.00 90.38 239 GLU A O 1
ATOM 1993 N N . GLN A 1 240 ? -12.755 -3.564 31.932 1.00 90.00 240 GLN A N 1
ATOM 1994 C CA . GLN A 1 240 ? -13.411 -4.834 31.604 1.00 90.00 240 GLN A CA 1
ATOM 1995 C C . GLN A 1 240 ? -12.432 -5.973 31.272 1.00 90.00 240 GLN A C 1
ATOM 1997 O O . GLN A 1 240 ? -12.824 -7.125 31.107 1.00 90.00 240 GLN A O 1
ATOM 2002 N N . GLY A 1 241 ? -11.127 -5.692 31.249 1.00 87.25 241 GLY A N 1
ATOM 2003 C CA . GLY A 1 241 ? -10.075 -6.703 31.203 1.00 87.25 241 GLY A CA 1
ATOM 2004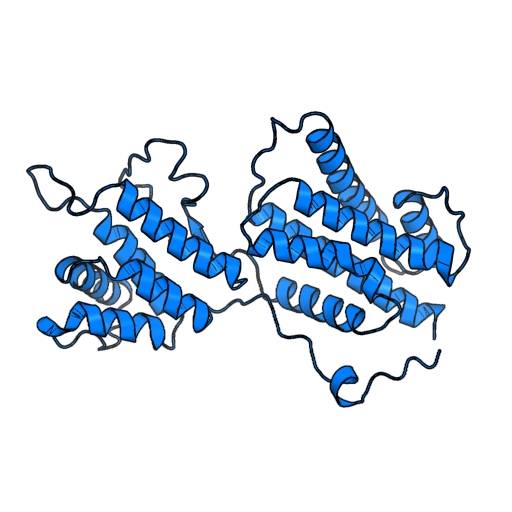 C C . GLY A 1 241 ? -9.639 -7.151 29.811 1.00 87.25 241 GLY A C 1
ATOM 2005 O O . GLY A 1 241 ? -8.776 -8.026 29.746 1.00 87.25 241 GLY A O 1
ATOM 2006 N N . LEU A 1 242 ? -10.120 -6.533 28.725 1.00 86.81 242 LEU A N 1
ATOM 2007 C CA . LEU A 1 242 ? -9.759 -6.947 27.360 1.00 86.81 242 LEU A CA 1
ATOM 2008 C C . LEU A 1 242 ? -8.246 -6.830 27.107 1.00 86.81 242 LEU A C 1
ATOM 2010 O O . LEU A 1 242 ? -7.652 -7.634 26.395 1.00 86.81 242 LEU A O 1
ATOM 2014 N N . PHE A 1 243 ? -7.572 -5.871 27.738 1.00 84.75 243 PHE A N 1
ATOM 2015 C CA . PHE A 1 243 ? -6.126 -5.704 27.571 1.00 84.75 243 PHE A CA 1
ATOM 2016 C C . PHE A 1 243 ? -5.283 -6.649 28.438 1.00 84.75 243 PHE A C 1
ATOM 2018 O O . PHE A 1 243 ? -4.062 -6.679 28.286 1.00 84.75 243 PHE A O 1
ATOM 2025 N N . LYS A 1 244 ? -5.885 -7.474 29.307 1.00 82.19 244 LYS A N 1
ATOM 2026 C CA . LYS A 1 244 ? -5.119 -8.366 30.186 1.00 82.19 244 LYS A CA 1
ATOM 2027 C C . LYS A 1 244 ? -4.482 -9.530 29.418 1.00 82.19 244 LYS A C 1
ATOM 2029 O O . LYS A 1 244 ? -5.128 -10.124 28.549 1.00 82.19 244 LYS A O 1
ATOM 2034 N N . PRO A 1 245 ? -3.247 -9.927 29.794 1.00 76.38 245 PRO A N 1
ATOM 2035 C CA . PRO A 1 245 ? -2.446 -9.405 30.916 1.00 76.38 245 PRO A CA 1
ATOM 2036 C C . PRO A 1 245 ? -1.610 -8.149 30.592 1.00 76.38 245 PRO A C 1
ATOM 2038 O O . PRO A 1 245 ? -0.909 -7.650 31.469 1.00 76.38 245 PRO A O 1
ATOM 2041 N N . ASN A 1 246 ? -1.661 -7.642 29.362 1.00 78.50 246 ASN A N 1
ATOM 2042 C CA . ASN A 1 246 ? -0.786 -6.587 28.852 1.00 78.50 246 ASN A CA 1
ATOM 2043 C C . ASN A 1 246 ? -1.422 -5.190 28.962 1.00 78.50 246 ASN A C 1
ATOM 2045 O O . ASN A 1 246 ? -1.542 -4.467 27.973 1.00 78.50 246 ASN A O 1
ATOM 2049 N N . ASP A 1 247 ? -1.785 -4.778 30.178 1.00 75.12 247 ASP A N 1
ATOM 2050 C CA . ASP A 1 247 ? -2.421 -3.473 30.427 1.00 75.12 247 ASP A CA 1
ATOM 2051 C C . ASP A 1 247 ? -1.571 -2.277 29.948 1.00 75.12 247 ASP A C 1
ATOM 2053 O O . ASP A 1 247 ? -2.103 -1.204 29.669 1.00 75.12 247 ASP A O 1
ATOM 2057 N N . GLU A 1 248 ? -0.249 -2.447 29.832 1.00 75.56 248 GLU A N 1
ATOM 2058 C CA . GLU A 1 248 ? 0.677 -1.415 29.346 1.00 75.56 248 GLU A CA 1
ATOM 2059 C C . GLU A 1 248 ? 0.399 -0.997 27.891 1.00 75.56 248 GLU A C 1
ATOM 2061 O O . GLU A 1 248 ? 0.624 0.164 27.540 1.00 75.56 248 GLU A O 1
ATOM 2066 N N . MET A 1 249 ? -0.183 -1.888 27.075 1.00 73.75 249 MET A N 1
ATOM 2067 C CA . MET A 1 249 ? -0.550 -1.600 25.681 1.00 73.75 249 MET A CA 1
ATOM 2068 C C . MET A 1 249 ? -1.575 -0.466 25.569 1.00 73.75 249 MET A C 1
ATOM 2070 O O . MET A 1 249 ? -1.609 0.252 24.573 1.00 73.75 249 MET A O 1
ATOM 2074 N N . VAL A 1 250 ? -2.387 -0.245 26.605 1.00 78.06 250 VAL A N 1
ATOM 2075 C CA . VAL A 1 250 ? -3.403 0.818 26.621 1.00 78.06 250 VAL A CA 1
ATOM 2076 C C . VAL A 1 250 ? -2.765 2.196 26.467 1.00 78.06 250 VAL A C 1
ATOM 2078 O O . VAL A 1 250 ? -3.271 3.036 25.726 1.00 78.06 250 VAL A O 1
ATOM 2081 N N . ALA A 1 251 ? -1.619 2.425 27.113 1.00 76.81 251 ALA A N 1
ATOM 2082 C CA . ALA A 1 251 ? -0.916 3.698 27.015 1.00 76.81 251 ALA A CA 1
ATOM 2083 C C . ALA A 1 251 ? -0.352 3.942 25.605 1.00 76.81 251 ALA A C 1
ATOM 2085 O O . ALA A 1 251 ? -0.242 5.091 25.179 1.00 76.81 251 ALA A O 1
ATOM 2086 N N . GLU A 1 252 ? 0.016 2.886 24.878 1.00 76.19 252 GLU A N 1
ATOM 2087 C CA . GLU A 1 252 ? 0.464 2.981 23.486 1.00 76.19 252 GLU A CA 1
ATOM 2088 C C . GLU A 1 252 ? -0.706 3.307 22.562 1.00 76.19 252 GLU A C 1
ATOM 2090 O O . GLU A 1 252 ? -0.610 4.240 21.767 1.00 76.19 252 GLU A O 1
ATOM 2095 N N . TRP A 1 253 ? -1.846 2.639 22.738 1.00 79.00 253 TRP A N 1
ATOM 2096 C CA . TRP A 1 253 ? -3.039 2.903 21.936 1.00 79.00 253 TRP A CA 1
ATOM 2097 C C . TRP A 1 253 ? -3.626 4.283 22.176 1.00 79.00 253 TRP A C 1
ATOM 2099 O O . TRP A 1 253 ? -3.949 4.979 21.218 1.00 79.00 253 TRP A O 1
ATOM 2109 N N . GLN A 1 254 ? -3.672 4.745 23.426 1.00 79.12 254 GLN A N 1
ATOM 2110 C CA . GLN A 1 254 ? -4.068 6.121 23.725 1.00 79.12 254 GLN A CA 1
ATOM 2111 C C . GLN A 1 254 ? -3.126 7.135 23.066 1.00 79.12 254 GLN A C 1
ATOM 2113 O O . GLN A 1 254 ? -3.593 8.151 22.552 1.00 79.12 254 GLN A O 1
ATOM 2118 N N . LYS A 1 255 ? -1.812 6.866 23.021 1.00 77.94 255 LYS A N 1
ATOM 2119 C CA . LYS A 1 255 ? -0.848 7.721 22.305 1.00 77.94 255 LYS A CA 1
ATOM 2120 C C . LYS A 1 255 ? -1.059 7.687 20.795 1.00 77.94 255 LYS A C 1
ATOM 2122 O O . LYS A 1 255 ? -1.005 8.748 20.181 1.00 77.94 255 LYS A O 1
ATOM 2127 N N . ILE A 1 256 ? -1.302 6.516 20.206 1.00 75.56 256 ILE A N 1
ATOM 2128 C CA . ILE A 1 256 ? -1.567 6.361 18.769 1.00 75.56 256 ILE A CA 1
ATOM 2129 C C . ILE A 1 256 ? -2.864 7.087 18.401 1.00 75.56 256 ILE A C 1
ATOM 2131 O O . ILE A 1 256 ? -2.837 7.968 17.547 1.00 75.56 256 ILE A O 1
ATOM 2135 N N . ALA A 1 257 ? -3.964 6.814 19.106 1.00 76.38 257 ALA A N 1
ATOM 2136 C CA . ALA A 1 257 ? -5.256 7.462 18.895 1.00 76.38 257 ALA A CA 1
ATOM 2137 C C . ALA A 1 257 ? -5.163 8.985 19.061 1.00 76.38 257 ALA A C 1
ATOM 2139 O O . ALA A 1 257 ? -5.613 9.728 18.192 1.00 76.38 257 ALA A O 1
ATOM 2140 N N . SER A 1 258 ? -4.497 9.462 20.120 1.00 77.75 258 SER A N 1
ATOM 2141 C CA . SER A 1 258 ? -4.256 10.897 20.324 1.00 77.75 258 SER A CA 1
ATOM 2142 C C . SER A 1 258 ? -3.372 11.491 19.226 1.00 77.75 258 SER A C 1
ATOM 2144 O O . SER A 1 258 ? -3.598 12.616 18.793 1.00 77.75 258 SER A O 1
ATOM 2146 N N . GLY A 1 259 ? -2.362 10.755 18.756 1.00 74.38 259 GLY A N 1
ATOM 2147 C CA . GLY A 1 259 ? -1.482 11.169 17.665 1.00 74.38 259 GLY A CA 1
ATOM 2148 C C . GLY A 1 259 ? -2.237 11.335 16.348 1.00 74.38 259 GLY A C 1
ATOM 2149 O O . GLY A 1 259 ? -2.100 12.373 15.696 1.00 74.38 259 GLY A O 1
ATOM 2150 N N . ILE A 1 260 ? -3.087 10.363 16.007 1.00 75.19 260 ILE A N 1
ATOM 2151 C CA . ILE A 1 260 ? -3.980 10.417 14.845 1.00 75.19 260 ILE A CA 1
ATOM 2152 C C . ILE A 1 260 ? -4.944 11.601 14.999 1.00 75.19 260 ILE A C 1
ATOM 2154 O O . ILE A 1 260 ? -5.004 12.451 14.114 1.00 75.19 260 ILE A O 1
ATOM 2158 N N . GLN A 1 261 ? -5.620 11.733 16.144 1.00 74.62 261 GLN A N 1
ATOM 2159 C CA . GLN A 1 261 ? -6.583 12.807 16.407 1.00 74.62 261 GLN A CA 1
ATOM 2160 C C . GLN A 1 261 ? -5.948 14.202 16.322 1.00 74.62 261 GLN A C 1
ATOM 2162 O O . GLN A 1 261 ? -6.493 15.098 15.681 1.00 74.62 261 GLN A O 1
ATOM 2167 N N . VAL A 1 262 ? -4.775 14.403 16.930 1.00 70.25 262 VAL A N 1
ATOM 2168 C CA . VAL A 1 262 ? -4.033 15.670 16.851 1.00 70.25 262 VAL A CA 1
ATOM 2169 C C . VAL A 1 262 ? -3.594 15.947 15.414 1.00 70.25 262 VAL A C 1
ATOM 2171 O O . VAL A 1 262 ? -3.654 17.099 14.978 1.00 70.25 262 VAL A O 1
ATOM 2174 N N . GLY A 1 263 ? -3.182 14.919 14.667 1.00 62.31 263 GLY A N 1
ATOM 2175 C CA . GLY A 1 263 ? -2.878 15.021 13.240 1.00 62.31 263 GLY A CA 1
ATOM 2176 C C . GLY A 1 263 ? -4.083 15.500 12.430 1.00 62.31 263 GLY A C 1
ATOM 2177 O O . GLY A 1 263 ? -3.975 16.481 11.693 1.00 62.31 263 GLY A O 1
ATOM 2178 N N . VAL A 1 264 ? -5.248 14.885 12.647 1.00 64.81 264 VAL A N 1
ATOM 2179 C CA . VAL A 1 264 ? -6.523 15.243 12.008 1.00 64.81 264 VAL A CA 1
ATOM 2180 C C . VAL A 1 264 ? -6.949 16.664 12.378 1.00 64.81 264 VAL A C 1
ATOM 2182 O O . VAL A 1 264 ? -7.248 17.465 11.497 1.00 64.81 264 VAL A O 1
ATOM 2185 N N . GLN A 1 265 ? -6.914 17.039 13.660 1.00 65.62 265 GLN A N 1
ATOM 2186 C CA . GLN A 1 265 ? -7.318 18.373 14.123 1.00 65.62 265 GLN A CA 1
ATOM 2187 C C . GLN A 1 265 ? -6.393 19.480 13.602 1.00 65.62 265 GLN A C 1
ATOM 2189 O O . GLN A 1 265 ? -6.862 20.547 13.195 1.00 65.62 265 GLN A O 1
ATOM 2194 N N . ARG A 1 266 ? -5.074 19.241 13.576 1.00 59.09 266 ARG A N 1
ATOM 2195 C CA . ARG A 1 266 ? -4.101 20.203 13.034 1.00 59.09 266 ARG A CA 1
ATOM 2196 C C . ARG A 1 266 ? -4.226 20.344 11.518 1.00 59.09 266 ARG A C 1
ATOM 2198 O O . ARG A 1 266 ? -4.164 21.465 11.018 1.00 59.09 266 ARG A O 1
ATOM 2205 N N . ALA A 1 267 ? -4.466 19.248 10.798 1.00 55.31 267 ALA A N 1
ATOM 2206 C CA . ALA A 1 267 ? -4.716 19.281 9.359 1.00 55.31 267 ALA A CA 1
ATOM 2207 C C . ALA A 1 267 ? -6.082 19.907 9.011 1.00 55.31 267 ALA A C 1
ATOM 2209 O O . ALA A 1 267 ? -6.192 20.653 8.039 1.00 55.31 267 ALA A O 1
ATOM 2210 N N . GLY A 1 268 ? -7.106 19.683 9.838 1.00 48.09 268 GLY A N 1
ATOM 2211 C CA . GLY A 1 268 ? -8.443 20.256 9.684 1.00 48.09 268 GLY A CA 1
ATOM 2212 C C . GLY A 1 268 ? -8.501 21.766 9.939 1.00 48.09 268 GLY A C 1
ATOM 2213 O O . GLY A 1 268 ? -9.252 22.468 9.259 1.00 48.09 268 GLY A O 1
ATOM 2214 N N . GLY A 1 269 ? -7.683 22.279 10.866 1.00 49.44 269 GLY A N 1
ATOM 2215 C CA . GLY A 1 269 ? -7.575 23.711 11.173 1.00 49.44 269 GLY A CA 1
ATOM 2216 C C . GLY A 1 269 ? -6.735 24.518 10.175 1.00 49.44 269 GLY A C 1
ATOM 2217 O O . GLY A 1 269 ? -6.981 25.710 9.997 1.00 49.44 269 GLY A O 1
ATOM 2218 N N . ASP A 1 270 ? -5.780 23.878 9.492 1.00 48.62 270 ASP A N 1
ATOM 2219 C CA . ASP A 1 270 ? -4.854 24.518 8.548 1.00 48.62 270 ASP A CA 1
ATOM 2220 C C . ASP A 1 270 ? -4.735 23.671 7.262 1.00 48.62 270 ASP A C 1
ATOM 2222 O O . ASP A 1 270 ? -3.649 23.248 6.860 1.00 48.62 270 ASP A O 1
ATOM 2226 N N . ARG A 1 271 ? -5.886 23.423 6.601 1.00 51.97 271 ARG A N 1
ATOM 2227 C CA . ARG A 1 271 ? -6.075 22.555 5.405 1.00 51.97 271 ARG A CA 1
ATOM 2228 C C . ARG A 1 271 ? -5.088 22.779 4.248 1.00 51.97 271 ARG A C 1
ATOM 2230 O O . ARG A 1 271 ? -5.065 21.997 3.307 1.00 51.97 271 ARG A O 1
ATOM 2237 N N . LYS A 1 272 ? -4.297 23.854 4.283 1.00 50.41 272 LYS A N 1
ATOM 2238 C CA . LYS A 1 272 ? -3.314 24.229 3.259 1.00 50.41 272 LYS A CA 1
ATOM 2239 C C . LYS A 1 272 ? -1.869 23.819 3.578 1.00 50.41 272 LYS A C 1
ATOM 2241 O O . LYS A 1 272 ? -1.020 24.005 2.715 1.00 50.41 272 LYS A O 1
ATOM 2246 N N . ARG A 1 273 ? -1.551 23.317 4.781 1.00 48.44 273 ARG A N 1
ATOM 2247 C CA . ARG A 1 273 ? -0.153 23.050 5.196 1.00 48.44 273 ARG A CA 1
ATOM 2248 C C . ARG A 1 273 ? 0.290 21.584 5.177 1.00 48.44 273 ARG A C 1
ATOM 2250 O O . ARG A 1 273 ? 1.487 21.338 5.281 1.00 48.44 273 ARG A O 1
ATOM 2257 N N . HIS A 1 274 ? -0.625 20.634 4.986 1.00 52.53 274 HIS A N 1
ATOM 2258 C CA . HIS A 1 274 ? -0.325 19.195 4.933 1.00 52.53 274 HIS A CA 1
ATOM 2259 C C . HIS A 1 274 ? -0.952 18.551 3.688 1.00 52.53 274 HIS A C 1
ATOM 2261 O O . HIS A 1 274 ? -1.783 17.653 3.787 1.00 52.53 274 HIS A O 1
ATOM 2267 N N . GLU A 1 275 ? -0.607 19.081 2.510 1.00 65.06 275 GLU A N 1
ATOM 2268 C CA . GLU A 1 275 ? -1.183 18.658 1.223 1.00 65.06 275 GLU A CA 1
ATOM 2269 C C . GLU A 1 275 ? -0.801 17.219 0.843 1.00 65.06 275 GLU A C 1
ATOM 2271 O O . GLU A 1 275 ? -1.567 16.554 0.154 1.00 65.06 275 GLU A O 1
ATOM 2276 N N . LYS A 1 276 ? 0.341 16.723 1.338 1.00 72.06 276 LYS A N 1
ATOM 2277 C CA . LYS A 1 276 ? 0.780 15.335 1.181 1.00 72.06 276 LYS A CA 1
ATOM 2278 C C . LYS A 1 276 ? 1.358 14.787 2.481 1.00 72.06 276 LYS A C 1
ATOM 2280 O O . LYS A 1 276 ? 2.042 15.513 3.208 1.00 72.06 276 LYS A O 1
ATOM 2285 N N . ILE A 1 277 ? 1.051 13.531 2.767 1.00 81.50 277 ILE A N 1
ATOM 2286 C CA . ILE A 1 277 ? 1.598 12.739 3.865 1.00 81.50 277 ILE A CA 1
ATOM 2287 C C . ILE A 1 277 ? 2.459 11.637 3.251 1.00 81.50 277 ILE A C 1
ATOM 2289 O O . ILE A 1 277 ? 2.067 11.046 2.252 1.00 81.50 277 ILE A O 1
ATOM 2293 N N . ASP A 1 278 ? 3.605 11.367 3.869 1.00 82.88 278 ASP A N 1
ATOM 2294 C CA . ASP A 1 278 ? 4.525 10.321 3.433 1.00 82.88 278 ASP A CA 1
ATOM 2295 C C . ASP A 1 278 ? 3.852 8.934 3.387 1.00 82.88 278 ASP A C 1
ATOM 2297 O O . ASP A 1 278 ? 3.102 8.549 4.292 1.00 82.88 278 ASP A O 1
ATOM 2301 N N . GLN A 1 279 ? 4.121 8.192 2.312 1.00 85.44 279 GLN A N 1
ATOM 2302 C CA . GLN A 1 279 ? 3.510 6.894 2.037 1.00 85.44 279 GLN A CA 1
ATOM 2303 C C . GLN A 1 279 ? 3.875 5.835 3.091 1.00 85.44 279 GLN A C 1
ATOM 2305 O O . GLN A 1 279 ? 3.003 5.050 3.478 1.00 85.44 279 GLN A O 1
ATOM 2310 N N . ASP A 1 280 ? 5.116 5.835 3.589 1.00 84.00 280 ASP A N 1
ATOM 2311 C CA . ASP A 1 280 ? 5.602 4.868 4.585 1.00 84.00 280 ASP A CA 1
ATOM 2312 C C . ASP A 1 280 ? 4.854 5.075 5.903 1.00 84.00 280 ASP A C 1
ATOM 2314 O O . ASP A 1 280 ? 4.400 4.126 6.548 1.00 84.00 280 ASP A O 1
ATOM 2318 N N . TYR A 1 281 ? 4.645 6.341 6.273 1.00 85.81 281 TYR A N 1
ATOM 2319 C CA . TYR A 1 281 ? 3.858 6.686 7.451 1.00 85.81 281 TYR A CA 1
ATOM 2320 C C . TYR A 1 281 ? 2.390 6.247 7.330 1.00 85.81 281 TYR A C 1
ATOM 2322 O O . TYR A 1 281 ? 1.821 5.739 8.297 1.00 85.81 281 TYR A O 1
ATOM 2330 N N . LEU A 1 282 ? 1.768 6.403 6.156 1.00 89.44 282 LEU A N 1
ATOM 2331 C CA . LEU A 1 282 ? 0.383 5.966 5.940 1.00 89.44 282 LEU A CA 1
ATOM 2332 C C . LEU A 1 282 ? 0.233 4.442 6.025 1.00 89.44 282 LEU A C 1
ATOM 2334 O O . LEU A 1 282 ? -0.719 3.969 6.643 1.00 89.44 282 LEU A O 1
ATOM 2338 N N . ILE A 1 283 ? 1.179 3.682 5.466 1.00 89.75 283 ILE A N 1
ATOM 2339 C CA . ILE A 1 283 ? 1.226 2.216 5.595 1.00 89.75 283 ILE A CA 1
ATOM 2340 C C . ILE A 1 283 ? 1.366 1.793 7.055 1.00 89.75 283 ILE A C 1
ATOM 2342 O O . ILE A 1 283 ? 0.634 0.916 7.514 1.00 89.75 283 ILE A O 1
ATOM 2346 N N . LEU A 1 284 ? 2.247 2.455 7.810 1.00 88.75 284 LEU A N 1
ATOM 2347 C CA . LEU A 1 284 ? 2.404 2.192 9.237 1.00 88.75 284 LEU A CA 1
ATOM 2348 C C . LEU A 1 284 ? 1.098 2.440 10.007 1.00 88.75 284 LEU A C 1
ATOM 2350 O O . LEU A 1 284 ? 0.717 1.622 10.842 1.00 88.75 284 LEU A O 1
ATOM 2354 N N . LEU A 1 285 ? 0.396 3.541 9.720 1.00 90.69 285 LEU A N 1
ATOM 2355 C CA . LEU A 1 285 ? -0.892 3.835 10.351 1.00 90.69 285 LEU A CA 1
ATOM 2356 C C . LEU A 1 285 ? -1.958 2.792 10.002 1.00 90.69 285 LEU A C 1
ATOM 2358 O O . LEU A 1 285 ? -2.670 2.337 10.896 1.00 90.69 285 LEU A O 1
ATOM 2362 N N . LEU A 1 286 ? -2.056 2.400 8.728 1.00 92.88 286 LEU A N 1
ATOM 2363 C CA . LEU A 1 286 ? -2.981 1.358 8.275 1.00 92.88 286 LEU A CA 1
ATOM 2364 C C . LEU A 1 286 ? -2.730 0.044 9.022 1.00 92.88 286 LEU A C 1
ATOM 2366 O O . LEU A 1 286 ? -3.677 -0.528 9.557 1.00 92.88 286 LEU A O 1
ATOM 2370 N N . HIS A 1 287 ? -1.464 -0.373 9.134 1.00 91.31 287 HIS A N 1
ATOM 2371 C CA . HIS A 1 287 ? -1.066 -1.550 9.905 1.00 91.31 287 HIS A CA 1
ATOM 2372 C C . HIS A 1 287 ? -1.467 -1.426 11.382 1.00 91.31 287 HIS A C 1
ATOM 2374 O O . HIS A 1 287 ? -2.085 -2.326 11.949 1.00 91.31 287 HIS A O 1
ATOM 2380 N N . GLN A 1 288 ? -1.073 -0.336 12.048 1.00 90.12 288 GLN A N 1
ATOM 2381 C CA . GLN A 1 288 ? -1.289 -0.179 13.490 1.00 90.12 288 GLN A CA 1
ATOM 2382 C C . GLN A 1 288 ? -2.777 -0.214 13.832 1.00 90.12 288 GLN A C 1
ATOM 2384 O O . GLN A 1 288 ? -3.181 -0.852 14.805 1.00 90.12 288 GLN A O 1
ATOM 2389 N N . VAL A 1 289 ? -3.591 0.441 13.007 1.00 92.56 289 VAL A N 1
ATOM 2390 C CA . VAL A 1 289 ? -5.038 0.491 13.188 1.00 92.56 289 VAL A CA 1
ATOM 2391 C C . VAL A 1 289 ? -5.673 -0.870 12.918 1.00 92.56 289 VAL A C 1
ATOM 2393 O O . VAL A 1 289 ? -6.500 -1.279 13.731 1.00 92.56 289 VAL A O 1
ATOM 2396 N N . SER A 1 290 ? -5.266 -1.627 11.885 1.00 93.44 290 SER A N 1
ATOM 2397 C CA . SER A 1 290 ? -5.790 -2.995 11.746 1.00 93.44 290 SER A CA 1
ATOM 2398 C C . SER A 1 290 ? -5.437 -3.881 12.919 1.00 93.44 290 SER A C 1
ATOM 2400 O O . SER A 1 290 ? -6.309 -4.570 13.441 1.00 93.44 290 SER A O 1
ATOM 2402 N N . SER A 1 291 ? -4.189 -3.829 13.377 1.00 90.81 291 SER A N 1
ATOM 2403 C CA . SER A 1 291 ? -3.732 -4.684 14.470 1.00 90.81 291 SER A CA 1
ATOM 2404 C C . SER A 1 291 ? -4.492 -4.387 15.766 1.00 90.81 291 SER A C 1
ATOM 2406 O O . SER A 1 291 ? -4.882 -5.316 16.474 1.00 90.81 291 SER A O 1
ATOM 2408 N N . PHE A 1 292 ? -4.787 -3.113 16.051 1.00 90.75 292 PHE A N 1
ATOM 2409 C CA . PHE A 1 292 ? -5.640 -2.736 17.180 1.00 90.75 292 PHE A CA 1
ATOM 2410 C C . PHE A 1 292 ? -7.068 -3.250 17.043 1.00 90.75 292 PHE A C 1
ATOM 2412 O O . PHE A 1 292 ? -7.578 -3.900 17.955 1.00 90.75 292 PHE A O 1
ATOM 2419 N N . LEU A 1 293 ? -7.718 -2.939 15.919 1.00 93.81 293 LEU A N 1
ATOM 2420 C CA . LEU A 1 293 ? -9.123 -3.268 15.701 1.00 93.81 293 LEU A CA 1
ATOM 2421 C C . LEU A 1 293 ? -9.332 -4.782 15.756 1.00 93.81 293 LEU A C 1
ATOM 2423 O O . LEU A 1 293 ? -10.213 -5.258 16.470 1.00 93.81 293 LEU A O 1
ATOM 2427 N N . THR A 1 294 ? -8.462 -5.542 15.093 1.00 92.25 294 THR A N 1
ATOM 2428 C CA . THR A 1 294 ? -8.463 -7.005 15.140 1.00 92.25 294 THR A CA 1
ATOM 2429 C C . THR A 1 294 ? -8.281 -7.521 16.563 1.00 92.25 294 THR A C 1
ATOM 2431 O O . THR A 1 294 ? -9.023 -8.409 16.986 1.00 92.25 294 THR A O 1
ATOM 2434 N N . PHE A 1 295 ? -7.331 -6.963 17.322 1.00 90.94 295 PHE A N 1
ATOM 2435 C CA . PHE A 1 295 ? -7.104 -7.351 18.713 1.00 90.94 295 PHE A CA 1
ATOM 2436 C C . PHE A 1 295 ? -8.351 -7.122 19.574 1.00 90.94 295 PHE A C 1
ATOM 2438 O O . PHE A 1 295 ? -8.828 -8.061 20.212 1.00 90.94 295 PHE A O 1
ATOM 2445 N N . VAL A 1 296 ? -8.894 -5.901 19.572 1.00 91.19 296 VAL A N 1
ATOM 2446 C CA . VAL A 1 296 ? -10.036 -5.525 20.416 1.00 91.19 296 VAL A CA 1
ATOM 2447 C C . VAL A 1 296 ? -11.267 -6.354 20.066 1.00 91.19 296 VAL A C 1
ATOM 2449 O O . VAL A 1 296 ? -11.878 -6.926 20.967 1.00 91.19 296 VAL A O 1
ATOM 2452 N N . ILE A 1 297 ? -11.590 -6.487 18.776 1.00 92.56 297 ILE A N 1
ATOM 2453 C CA . ILE A 1 297 ? -12.759 -7.248 18.322 1.00 92.56 297 ILE A CA 1
ATOM 2454 C C . ILE A 1 297 ? -12.638 -8.719 18.725 1.00 92.56 297 ILE A C 1
ATOM 2456 O O . ILE A 1 297 ? -13.526 -9.241 19.397 1.00 92.56 297 ILE A O 1
ATOM 2460 N N . LYS A 1 298 ? -11.528 -9.390 18.380 1.00 90.44 298 LYS A N 1
ATOM 2461 C CA . LYS A 1 298 ? -11.342 -10.814 18.713 1.00 90.44 298 LYS A CA 1
ATOM 2462 C C . LYS A 1 298 ? -11.389 -11.051 20.217 1.00 90.44 298 LYS A C 1
ATOM 2464 O O . LYS A 1 298 ? -11.884 -12.080 20.673 1.00 90.44 298 LYS A O 1
ATOM 2469 N N . ARG A 1 299 ? -10.841 -10.122 21.001 1.00 89.00 299 ARG A N 1
ATOM 2470 C CA . ARG A 1 299 ? -10.819 -10.243 22.455 1.00 89.00 299 ARG A CA 1
ATOM 2471 C C . ARG A 1 299 ? -12.201 -10.066 23.061 1.00 89.00 299 ARG A C 1
ATOM 2473 O O . ARG A 1 299 ? -12.588 -10.883 23.888 1.00 89.00 299 ARG A O 1
ATOM 2480 N N . TYR A 1 300 ? -12.936 -9.056 22.608 1.00 90.75 300 TYR A N 1
ATOM 2481 C CA . TYR A 1 300 ? -14.322 -8.828 22.994 1.00 90.75 300 TYR A CA 1
ATOM 2482 C C . TYR A 1 300 ? -15.198 -10.048 22.674 1.00 90.75 300 TYR A C 1
ATOM 2484 O O . TYR A 1 300 ? -15.885 -10.568 23.553 1.00 90.75 300 TYR A O 1
ATOM 2492 N N . GLU A 1 301 ? -15.105 -10.572 21.447 1.00 88.00 301 GLU A N 1
ATOM 2493 C CA . GLU A 1 301 ? -15.877 -11.749 21.040 1.00 88.00 301 GLU A CA 1
ATOM 2494 C C . GLU A 1 301 ? -15.557 -12.979 21.893 1.00 88.00 301 GLU A C 1
ATOM 2496 O O . GLU A 1 301 ? -16.470 -13.704 22.270 1.00 88.00 301 GLU A O 1
ATOM 2501 N N . LYS A 1 302 ? -14.285 -13.185 22.247 1.00 87.25 302 LYS A N 1
ATOM 2502 C CA . LYS A 1 302 ? -13.838 -14.346 23.025 1.00 87.25 302 LYS A CA 1
ATOM 2503 C C . LYS A 1 302 ? -14.117 -14.251 24.526 1.00 87.25 302 LYS A C 1
ATOM 2505 O O . LYS A 1 302 ? -14.328 -15.270 25.169 1.00 87.25 302 LYS A O 1
ATOM 2510 N N . GLU A 1 303 ? -13.970 -13.074 25.128 1.00 82.62 303 GLU A N 1
ATOM 2511 C CA . GLU A 1 303 ? -14.000 -12.945 26.595 1.00 82.62 303 GLU A CA 1
ATOM 2512 C C . GLU A 1 303 ? -15.347 -12.510 27.152 1.00 82.62 303 GLU A C 1
ATOM 2514 O O . GLU A 1 303 ? -15.601 -12.736 28.334 1.00 82.62 303 GLU A O 1
ATOM 2519 N N . ILE A 1 304 ? -16.175 -11.866 26.329 1.00 78.50 304 ILE A N 1
ATOM 2520 C CA . ILE A 1 304 ? -17.422 -11.246 26.784 1.00 78.50 304 ILE A CA 1
ATOM 2521 C C . ILE A 1 304 ? -18.634 -11.833 26.065 1.00 78.50 304 ILE A C 1
ATOM 2523 O O . ILE A 1 304 ? -19.662 -12.061 26.699 1.00 78.50 304 ILE A O 1
ATOM 2527 N N . ARG A 1 305 ? -18.527 -12.095 24.758 1.00 71.69 305 ARG A N 1
ATOM 2528 C CA . ARG A 1 305 ? -19.665 -12.565 23.953 1.00 71.69 305 ARG A CA 1
ATOM 2529 C C . ARG A 1 305 ? -19.844 -14.094 23.944 1.00 71.69 305 ARG A C 1
ATOM 2531 O O . ARG A 1 305 ? -20.950 -14.551 23.649 1.00 71.69 305 ARG A O 1
ATOM 2538 N N . GLU A 1 306 ? -18.791 -14.865 24.231 1.00 55.12 306 GLU A N 1
ATOM 2539 C CA . GLU A 1 306 ? -18.837 -16.329 24.450 1.00 55.12 306 GLU A CA 1
ATOM 2540 C C . GLU A 1 306 ? -19.341 -16.699 25.855 1.00 55.12 306 GLU A C 1
ATOM 2542 O O . GLU A 1 306 ? -20.196 -17.616 25.937 1.00 55.12 306 GLU A O 1
#

Secondary structure (DSSP, 8-state):
------HHHHS-PPPP--BSS--HHHHHHHHHHTTT--HHHHHHHHHHHHHHH---------GGGHHHHHHHHHHH-S-HHHHHHHHHHHHHHHTS--SSS---SS-HHHHHHHHHHHHHHHHHHTBSEEEES-TTTHHHHTT----TT---EEEE---HHHHHHHHHHHHHTTSHHHHTTTHHHHHHHHHHHTT--STHHHHHHHHHHHHHHHIIIIIIT-SS-TT--HHHHHHHHHHTTTTTT-TTHHHHHHHHHHHHHHHHHHHHHSTTS-S---HHHHHHHHHHHHHHHHHHHHHHIIIII-

Mean predicted aligned error: 8.3 Å

Nearest PDB structures (foldseek):
  7n9z-assembly1_H  TM=3.980E-01  e=7.107E+00  Escherichia coli

Radius of gyration: 23.85 Å; Cα contacts (8 Å, |Δi|>4): 333; chains: 1; bounding box: 64×46×67 Å

Sequence (306 aa):
MFDFLPWSKRNSEPEQRIHEEITPPARKRIAHSLRFVEKEDISSAYDTLVELTGNDPHWFEYSHKRKQEQYNFILNVDDQDILLDYLEFLLNTIWRSRGSYSTPTYSTNDLIEACLKVEMALIEEGILIQMKPSPSEEMIKDEWNRNDYHKIIFQQLSDETIIESDQELRVLALGDTWKEPLEGYNEAWQLYKEGTFTYVIPEKLYNSLEAVCERICIDNEEWLDESAGLGDCISELREQGLFKPNDEMVAEWQKIASGIQVGVQRAGGDRKRHEKIDQDYLILLLHQVSSFLTFVIKRYEKEIRE

Foldseek 3Di:
DDQDDDPCLLPDQDPQQADQAQDLQLLQLLLVLCLVDDLVLLVQLLVVLCVPVVDDVVQQVDSVCSSVSSSVCSNDVPDRVSNQSSVLSSLQSLPDAPDDDDDRPDDLVSSLSSQQSSQLSCLLSNHQKHWPPHSVPDSPPPVDDDDVPRGIHIDGLDDCLLSVLVSLLVSVLSGPLLVVLCVLLVVLSNCRSVVVQFLSNLVSLLSSLFSLLCSQCPVPPNVDHPVDTSLNSLVVLVVVPLCPPPSVVSVVVVVLSVVSVVSNVVCVVVVPPTSHDDSSVSSVSSSVSSNVSSSSVVSCCPPPVD

Solvent-accessible surface area (backbone atoms only — not comparable to full-atom values): 17125 Å² total; per-residue (Å²): 130,86,90,75,74,52,71,72,65,73,70,48,76,69,81,82,64,56,33,88,60,84,43,73,70,30,29,49,45,37,37,60,51,52,65,82,62,52,59,67,44,56,46,54,14,49,53,48,38,29,70,75,69,68,54,73,86,77,64,75,82,48,84,94,47,36,67,59,34,51,40,49,43,56,62,64,56,85,50,62,67,62,49,50,53,39,50,30,39,34,59,48,43,63,74,47,65,71,65,99,78,81,56,61,87,56,56,70,66,62,51,44,52,34,47,35,47,38,48,48,27,26,36,56,57,28,28,37,54,42,53,38,69,34,42,89,57,55,49,68,73,59,77,60,76,78,49,98,83,66,61,53,41,80,43,75,68,65,62,70,67,48,46,52,31,49,51,54,35,51,54,52,38,75,40,83,85,38,34,70,32,43,43,30,45,54,51,24,52,50,36,49,33,71,68,51,43,31,56,64,33,52,41,24,42,49,51,17,55,34,40,45,41,43,46,47,34,34,74,72,63,58,77,46,60,97,83,60,50,58,71,53,34,58,51,48,46,45,76,76,42,64,41,63,92,51,59,71,54,53,62,53,49,53,49,51,53,48,49,41,51,52,50,34,52,54,38,68,77,41,71,82,77,51,76,65,47,62,68,68,59,51,51,51,51,54,39,54,50,28,45,48,53,40,50,54,51,56,38,46,49,64,75,72,71,105

Organism: NCBI:txid1126241

pLDDT: mean 83.59, std 13.4, range [35.5, 97.81]